Protein AF-A0A7S3BAJ2-F1 (afdb_monomer)

Radius of gyration: 24.49 Å; Cα contacts (8 Å, |Δi|>4): 234; chains: 1; bounding box: 106×40×43 Å

Secondary structure (DSSP, 8-state):
----------------TTTHHHHHHHHHHHTTTS-HHHHHHHHHHHHHHHHHHHS---TT-TTSBPHHHHHHHHHH--HHHHHHHHHHH-B-HHHHHHHHHHHTTSS-TT--HHHHHHHHHHHHHHHHHHHHHHTT--HHHHHHHHHHHHHHTT---TTHHHHS-HHHHHHHHSS-HHHHHHHHHHHHHHHHHHHHHHHHHH-TTT---TTHHHHHHHHHHHSTT-HHHHHHHHHHHHSPPP-

Structure (mmCIF, N/CA/C/O backbone):
data_AF-A0A7S3BAJ2-F1
#
_entry.id   AF-A0A7S3BAJ2-F1
#
loop_
_atom_site.group_PDB
_atom_site.id
_atom_site.type_symbol
_atom_site.label_atom_id
_atom_site.label_alt_id
_atom_site.label_comp_id
_atom_site.label_asym_id
_atom_site.label_entity_id
_atom_site.label_seq_id
_atom_site.pdbx_PDB_ins_code
_atom_site.Cartn_x
_atom_site.Cartn_y
_atom_site.Cartn_z
_atom_site.occupancy
_atom_site.B_iso_or_equiv
_atom_site.auth_seq_id
_atom_site.auth_comp_id
_atom_site.auth_asym_id
_atom_site.auth_atom_id
_atom_site.pdbx_PDB_model_num
ATOM 1 N N . MET A 1 1 ? 86.123 -10.546 8.748 1.00 33.25 1 MET A N 1
ATOM 2 C CA . MET A 1 1 ? 86.940 -9.385 8.318 1.00 33.25 1 MET A CA 1
ATOM 3 C C . MET A 1 1 ? 85.949 -8.284 7.950 1.00 33.25 1 MET A C 1
ATOM 5 O O . MET A 1 1 ? 85.021 -8.648 7.246 1.00 33.25 1 MET A O 1
ATOM 9 N N . TRP A 1 2 ? 86.098 -7.033 8.431 1.00 30.69 2 TRP A N 1
ATOM 10 C CA . TRP A 1 2 ? 85.127 -5.910 8.258 1.00 30.69 2 TRP A CA 1
ATOM 11 C C . TRP A 1 2 ? 83.751 -6.146 8.968 1.00 30.69 2 TRP A C 1
ATOM 13 O O . TRP A 1 2 ? 83.243 -7.259 8.925 1.00 30.69 2 TRP A O 1
ATOM 23 N N . ARG A 1 3 ? 83.078 -5.266 9.751 1.00 29.27 3 ARG A N 1
ATOM 24 C CA . ARG A 1 3 ? 83.240 -3.851 10.214 1.00 29.27 3 ARG A CA 1
ATOM 25 C C . ARG A 1 3 ? 83.343 -2.826 9.069 1.00 29.27 3 ARG A C 1
ATOM 27 O O . ARG A 1 3 ? 84.212 -3.015 8.246 1.00 29.27 3 ARG A O 1
ATOM 34 N N . ARG A 1 4 ? 82.624 -1.694 8.966 1.00 34.66 4 ARG A N 1
ATOM 35 C CA . ARG A 1 4 ? 81.736 -0.849 9.828 1.00 34.66 4 ARG A CA 1
ATOM 36 C C . ARG A 1 4 ? 81.005 0.163 8.860 1.00 34.66 4 ARG A C 1
ATOM 38 O O . ARG A 1 4 ? 81.263 0.048 7.671 1.00 34.66 4 ARG A O 1
ATOM 45 N N . LEU A 1 5 ? 80.146 1.159 9.169 1.00 36.03 5 LEU A N 1
ATOM 46 C CA . LEU A 1 5 ? 79.572 1.803 10.379 1.00 36.03 5 LEU A CA 1
ATOM 47 C C . LEU A 1 5 ? 78.316 2.652 9.972 1.00 36.03 5 LEU A C 1
ATOM 49 O O . LEU A 1 5 ? 78.456 3.441 9.047 1.00 36.03 5 LEU A O 1
ATOM 53 N N . THR A 1 6 ? 77.202 2.633 10.738 1.00 35.81 6 THR A N 1
ATOM 54 C CA . THR A 1 6 ? 76.170 3.730 10.873 1.00 35.81 6 THR A CA 1
ATOM 55 C C . THR A 1 6 ? 75.377 4.222 9.618 1.00 35.81 6 THR A C 1
ATOM 57 O O . THR A 1 6 ? 75.744 3.895 8.503 1.00 35.81 6 THR A O 1
ATOM 60 N N . ALA A 1 7 ? 74.242 4.954 9.701 1.00 31.75 7 ALA A N 1
ATOM 61 C CA . ALA A 1 7 ? 73.572 5.627 10.836 1.00 31.75 7 ALA A CA 1
ATOM 62 C C . ALA A 1 7 ? 72.010 5.653 10.778 1.00 31.75 7 ALA A C 1
ATOM 64 O O . ALA A 1 7 ? 71.425 5.856 9.724 1.00 31.75 7 ALA A O 1
ATOM 65 N N . THR A 1 8 ? 71.382 5.502 11.955 1.00 32.75 8 THR A N 1
ATOM 66 C CA . THR A 1 8 ? 70.176 6.183 12.517 1.00 32.75 8 THR A CA 1
ATOM 67 C C . THR A 1 8 ? 68.976 6.700 11.680 1.00 32.75 8 THR A C 1
ATOM 69 O O . THR A 1 8 ? 69.121 7.644 10.913 1.00 32.75 8 THR A O 1
ATOM 72 N N . ALA A 1 9 ? 67.775 6.301 12.155 1.00 28.28 9 ALA A N 1
ATOM 73 C CA . ALA A 1 9 ? 66.520 7.087 12.292 1.00 28.28 9 ALA A CA 1
ATOM 74 C C . ALA A 1 9 ? 65.683 7.409 11.012 1.00 28.28 9 ALA A C 1
ATOM 76 O O . ALA A 1 9 ? 66.220 7.435 9.917 1.00 28.28 9 ALA A O 1
ATOM 77 N N . GLN A 1 10 ? 64.350 7.621 11.063 1.00 31.25 10 GLN A N 1
ATOM 78 C CA . GLN A 1 10 ? 63.418 7.717 12.209 1.00 31.25 10 GLN A CA 1
ATOM 79 C C . GLN A 1 10 ? 61.968 7.269 11.861 1.00 31.25 10 GLN A C 1
ATOM 81 O O . GLN A 1 10 ? 61.528 7.421 10.732 1.00 31.25 10 GLN A O 1
ATOM 86 N N . ALA A 1 11 ? 61.246 6.750 12.867 1.00 29.23 11 ALA A N 1
ATOM 87 C CA . ALA A 1 11 ? 59.779 6.652 13.048 1.00 29.23 11 ALA A CA 1
ATOM 88 C C . ALA A 1 11 ? 58.793 6.489 11.852 1.00 29.23 11 ALA A C 1
ATOM 90 O O . ALA A 1 11 ? 58.501 7.448 11.148 1.00 29.23 11 ALA A O 1
ATOM 91 N N . ALA A 1 12 ? 58.071 5.353 11.822 1.00 32.16 12 ALA A N 1
ATOM 92 C CA . ALA A 1 12 ? 56.618 5.308 11.557 1.00 32.16 12 ALA A CA 1
ATOM 93 C C . ALA A 1 12 ? 55.982 4.009 12.111 1.00 32.16 12 ALA A C 1
ATOM 95 O O . ALA A 1 12 ? 56.362 2.899 11.753 1.00 32.16 12 ALA A O 1
ATOM 96 N N . THR A 1 13 ? 55.015 4.161 13.013 1.00 33.81 13 THR A N 1
ATOM 97 C CA . THR A 1 13 ? 54.263 3.122 13.745 1.00 33.81 13 THR A CA 1
ATOM 98 C C . THR A 1 13 ? 53.638 2.006 12.892 1.00 33.81 13 THR A C 1
ATOM 100 O O . THR A 1 13 ? 52.859 2.285 11.982 1.00 33.81 13 THR A O 1
ATOM 103 N N . GLY A 1 14 ? 53.837 0.740 13.282 1.00 31.03 14 GLY A N 1
ATOM 104 C CA . GLY A 1 14 ? 52.965 -0.375 12.879 1.00 31.03 14 GLY A CA 1
ATOM 105 C C . GLY A 1 14 ? 51.817 -0.597 13.878 1.00 31.03 14 GLY A C 1
AT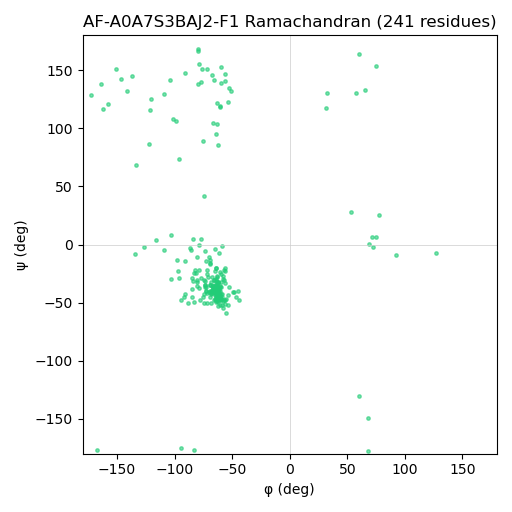OM 106 O O . GLY A 1 14 ? 52.008 -0.392 15.075 1.00 31.03 14 GLY A O 1
ATOM 107 N N . GLY A 1 15 ? 50.638 -1.042 13.416 1.00 30.00 15 GLY A N 1
ATOM 108 C CA . GLY A 1 15 ? 49.492 -1.298 14.303 1.00 30.00 15 GLY A CA 1
ATOM 109 C C . GLY A 1 15 ? 48.259 -1.971 13.667 1.00 30.00 15 GLY A C 1
ATOM 110 O O . GLY A 1 15 ? 47.734 -1.532 12.649 1.00 30.00 15 GLY A O 1
ATOM 111 N N . SER A 1 16 ? 47.792 -3.047 14.311 1.00 33.97 16 SER A N 1
ATOM 112 C CA . SER A 1 16 ? 46.371 -3.418 14.505 1.00 33.97 16 SER A CA 1
ATOM 113 C C . SER A 1 16 ? 45.366 -3.540 13.331 1.00 33.97 16 SER A C 1
ATOM 115 O O . SER A 1 16 ? 44.158 -3.542 13.584 1.00 33.97 16 SER A O 1
ATOM 117 N N . ARG A 1 17 ? 45.774 -3.859 12.089 1.00 38.53 17 ARG A N 1
ATOM 118 C CA . ARG A 1 17 ? 44.828 -4.265 11.002 1.00 38.53 17 ARG A CA 1
ATOM 119 C C . ARG A 1 17 ? 43.955 -5.513 11.294 1.00 38.53 17 ARG A C 1
ATOM 121 O O . ARG A 1 17 ? 43.131 -5.892 10.466 1.00 38.53 17 ARG A O 1
ATOM 128 N N . GLN A 1 18 ? 44.112 -6.147 12.459 1.00 37.25 18 GLN A N 1
ATOM 129 C CA . GLN A 1 18 ? 43.443 -7.392 12.861 1.00 37.25 18 GLN A CA 1
ATOM 130 C C . GLN A 1 18 ? 42.370 -7.216 13.960 1.00 37.25 18 GLN A C 1
ATOM 132 O O . GLN A 1 18 ? 41.666 -8.174 14.270 1.00 37.25 18 GLN A O 1
ATOM 137 N N . GLY A 1 19 ? 42.193 -6.008 14.517 1.00 33.53 19 GLY A N 1
ATOM 138 C CA . GLY A 1 19 ? 41.121 -5.720 15.487 1.00 33.53 19 GLY A CA 1
ATOM 139 C C . GLY A 1 19 ? 39.744 -5.532 14.834 1.00 33.53 19 GLY A C 1
ATOM 140 O O . GLY A 1 19 ? 38.769 -6.165 15.231 1.00 33.53 19 GLY A O 1
ATOM 141 N N . SER A 1 20 ? 39.684 -4.722 13.771 1.00 38.69 20 SER A N 1
ATOM 142 C CA . SER A 1 20 ? 38.438 -4.293 13.105 1.00 38.69 20 SER A CA 1
ATOM 143 C C . SER A 1 20 ? 37.560 -5.443 12.574 1.00 38.69 20 SER A C 1
ATOM 145 O O . SER A 1 20 ? 36.334 -5.341 12.581 1.00 38.69 20 SER A O 1
ATOM 147 N N . LYS A 1 21 ? 38.152 -6.582 12.183 1.00 35.47 21 LYS A N 1
ATOM 148 C CA . LYS A 1 21 ? 37.378 -7.754 11.732 1.00 35.47 21 LYS A CA 1
ATOM 149 C C . LYS A 1 21 ? 36.645 -8.486 12.865 1.00 35.47 21 LYS A C 1
ATOM 151 O O . LYS A 1 21 ? 35.679 -9.187 12.586 1.00 35.47 21 LYS A O 1
ATOM 156 N N . ARG A 1 22 ? 37.076 -8.337 14.125 1.00 36.62 22 ARG A N 1
ATOM 157 C CA . ARG A 1 22 ? 36.390 -8.938 15.284 1.00 36.62 22 ARG A CA 1
ATOM 158 C C . ARG A 1 22 ? 35.249 -8.062 15.793 1.00 36.62 22 ARG A C 1
ATOM 160 O O . ARG A 1 22 ? 34.189 -8.602 16.081 1.00 36.62 22 ARG A O 1
ATOM 167 N N . THR A 1 23 ? 35.410 -6.738 15.807 1.00 41.28 23 THR A N 1
ATOM 168 C CA . THR A 1 23 ? 34.324 -5.825 16.205 1.00 41.28 23 THR A CA 1
ATOM 169 C C . THR A 1 23 ? 33.138 -5.870 15.242 1.00 41.28 23 THR A C 1
ATOM 171 O O . THR A 1 23 ? 32.006 -5.907 15.710 1.00 41.28 23 THR A O 1
ATOM 174 N N . LEU A 1 24 ? 33.360 -5.969 13.924 1.00 39.25 24 LEU A N 1
ATOM 175 C CA . LEU A 1 24 ? 32.265 -6.155 12.956 1.00 39.25 24 LEU A CA 1
ATOM 176 C C . LEU A 1 24 ? 31.526 -7.493 13.146 1.00 39.25 24 LEU A C 1
ATOM 178 O O . LEU A 1 24 ? 30.299 -7.520 13.124 1.00 39.25 24 LEU A O 1
ATOM 182 N N . ALA A 1 25 ? 32.247 -8.590 13.402 1.00 34.34 25 ALA A N 1
ATOM 183 C CA . ALA A 1 25 ? 31.628 -9.889 13.680 1.00 34.34 25 ALA A CA 1
ATOM 184 C C . ALA A 1 25 ? 30.847 -9.903 15.011 1.00 34.34 25 ALA A C 1
ATOM 186 O O . ALA A 1 25 ? 29.791 -10.522 15.103 1.00 34.34 25 ALA A O 1
ATOM 187 N N . GLN A 1 26 ? 31.333 -9.196 16.037 1.00 33.91 26 GLN A N 1
ATOM 188 C CA . GLN A 1 26 ? 30.629 -9.065 17.317 1.00 33.91 26 GLN A CA 1
ATOM 189 C C . GLN A 1 26 ? 29.412 -8.134 17.223 1.00 33.91 26 GLN A C 1
ATOM 191 O O . GLN A 1 26 ? 28.389 -8.441 17.826 1.00 33.91 26 GLN A O 1
ATOM 196 N N . ALA A 1 27 ? 29.469 -7.068 16.418 1.00 35.44 27 ALA A N 1
ATOM 197 C CA . ALA A 1 27 ? 28.299 -6.247 16.105 1.00 35.44 27 ALA A CA 1
ATOM 198 C C . ALA A 1 27 ? 27.214 -7.071 15.387 1.00 35.44 27 ALA A C 1
ATOM 200 O O . ALA A 1 27 ? 26.055 -7.040 15.791 1.00 35.44 27 ALA A O 1
ATOM 201 N N . ALA A 1 28 ? 27.599 -7.887 14.398 1.00 34.81 28 ALA A N 1
ATOM 202 C CA . ALA A 1 28 ? 26.676 -8.778 13.693 1.00 34.81 28 ALA A CA 1
ATOM 203 C C . ALA A 1 28 ? 26.021 -9.835 14.607 1.00 34.81 28 ALA A C 1
ATOM 205 O O . ALA A 1 28 ? 24.864 -10.181 14.394 1.00 34.81 28 ALA A O 1
ATOM 206 N N . MET A 1 29 ? 26.713 -10.326 15.647 1.00 31.33 29 MET A N 1
ATOM 207 C CA . MET A 1 29 ? 26.105 -11.247 16.622 1.00 31.33 29 MET A CA 1
ATOM 208 C C . MET A 1 29 ? 25.303 -10.550 17.731 1.00 31.33 29 MET A C 1
ATOM 210 O O . MET A 1 29 ? 24.385 -11.162 18.267 1.00 31.33 29 MET A O 1
ATOM 214 N N . ALA A 1 30 ? 25.580 -9.284 18.063 1.00 31.00 30 ALA A N 1
ATOM 215 C CA . ALA A 1 30 ? 24.750 -8.525 19.006 1.00 31.00 30 ALA A CA 1
ATOM 216 C C . ALA A 1 30 ? 23.313 -8.340 18.475 1.00 31.00 30 ALA A C 1
ATOM 218 O O . ALA A 1 30 ? 22.348 -8.485 19.224 1.00 31.00 30 ALA A O 1
ATOM 219 N N . VAL A 1 31 ? 23.179 -8.133 17.159 1.00 41.34 31 VAL A N 1
ATOM 220 C CA . VAL A 1 31 ? 21.896 -8.064 16.431 1.00 41.34 31 VAL A CA 1
ATOM 221 C C . VAL A 1 31 ? 21.068 -9.357 16.559 1.00 41.34 31 VAL A C 1
ATOM 223 O O . VAL A 1 31 ? 19.843 -9.309 16.492 1.00 41.34 31 VAL A O 1
ATOM 226 N N . ALA A 1 32 ? 21.705 -10.508 16.804 1.00 37.25 32 ALA A N 1
ATOM 227 C CA . ALA A 1 32 ? 21.034 -11.806 16.913 1.00 37.25 32 ALA A CA 1
ATOM 228 C C . ALA A 1 32 ? 20.483 -12.133 18.319 1.00 37.25 32 ALA A C 1
ATOM 230 O O . ALA A 1 32 ? 19.842 -13.169 18.484 1.00 37.25 32 ALA A O 1
ATOM 231 N N . ALA A 1 33 ? 20.737 -11.292 19.332 1.00 32.12 33 ALA A N 1
ATOM 232 C CA . ALA A 1 33 ? 20.404 -11.585 20.733 1.00 32.12 33 ALA A CA 1
ATOM 233 C C . ALA A 1 33 ? 19.562 -10.505 21.442 1.00 32.12 33 ALA A C 1
ATOM 235 O O . ALA A 1 33 ? 19.199 -10.687 22.603 1.00 32.12 33 ALA A O 1
ATOM 236 N N . GLY A 1 34 ? 19.229 -9.393 20.776 1.00 35.22 34 GLY A N 1
ATOM 237 C CA . GLY A 1 34 ? 18.399 -8.347 21.374 1.00 35.22 34 GLY A CA 1
ATOM 238 C C . GLY A 1 34 ? 17.780 -7.383 20.364 1.00 35.22 34 GLY A C 1
ATOM 239 O O . GLY A 1 34 ? 18.484 -6.610 19.725 1.00 35.22 34 GLY A O 1
ATOM 240 N N . GLY A 1 35 ? 16.446 -7.375 20.289 1.00 39.88 35 GLY A N 1
ATOM 241 C CA . GLY A 1 35 ? 15.690 -6.207 19.824 1.00 39.88 35 GLY A CA 1
ATOM 242 C C . GLY A 1 35 ? 15.628 -5.935 18.317 1.00 39.88 35 GLY A C 1
ATOM 243 O O . GLY A 1 35 ? 15.376 -4.790 17.954 1.00 39.88 35 GLY A O 1
ATOM 244 N N . LEU A 1 36 ? 15.781 -6.939 17.440 1.00 39.09 36 LEU A N 1
ATOM 245 C CA . LEU A 1 36 ? 15.643 -6.753 15.980 1.00 39.09 36 LEU A CA 1
ATOM 246 C C . LEU A 1 36 ? 14.310 -6.074 15.585 1.00 39.09 36 LEU A C 1
ATOM 248 O O . LEU A 1 36 ? 14.279 -5.229 14.698 1.00 39.09 36 LEU A O 1
ATOM 252 N N . VAL A 1 37 ? 13.227 -6.401 16.296 1.00 42.75 37 VAL A N 1
ATOM 253 C CA . VAL A 1 37 ? 11.861 -5.889 16.069 1.00 42.75 37 VAL A CA 1
ATOM 254 C C . VAL A 1 37 ? 11.705 -4.414 16.469 1.00 42.75 37 VAL A C 1
ATOM 256 O O . VAL A 1 37 ? 10.935 -3.674 15.866 1.00 42.75 37 VAL A O 1
ATOM 259 N N . GLY A 1 38 ? 12.501 -3.928 17.428 1.00 32.81 38 GLY A N 1
ATOM 260 C CA . GLY A 1 38 ? 12.529 -2.499 17.750 1.00 32.81 38 GLY A CA 1
ATOM 261 C C . GLY A 1 38 ? 13.026 -1.650 16.575 1.00 32.81 38 GLY A C 1
ATOM 262 O O . GLY A 1 38 ? 12.632 -0.494 16.445 1.00 32.81 38 GLY A O 1
ATOM 263 N N . ALA A 1 39 ? 13.851 -2.228 15.695 1.00 38.31 39 ALA A N 1
ATOM 264 C CA . ALA A 1 39 ? 14.410 -1.526 14.550 1.00 38.31 39 ALA A CA 1
ATOM 265 C C . ALA A 1 39 ? 13.414 -1.341 13.396 1.00 38.31 39 ALA A C 1
ATOM 267 O O . ALA A 1 39 ? 13.547 -0.350 12.690 1.00 38.31 39 ALA A O 1
ATOM 268 N N . THR A 1 40 ? 12.415 -2.212 13.197 1.00 42.69 40 THR A N 1
ATOM 269 C CA . THR A 1 40 ? 11.427 -2.044 12.108 1.00 42.69 40 THR A CA 1
ATOM 270 C C . THR A 1 40 ? 10.435 -0.931 12.424 1.00 42.69 40 THR A C 1
ATOM 272 O O . THR A 1 40 ? 10.303 0.001 11.636 1.00 42.69 40 THR A O 1
ATOM 275 N N . ALA A 1 41 ? 9.822 -0.948 13.612 1.00 41.12 41 ALA A N 1
ATOM 276 C CA . ALA A 1 41 ? 8.914 0.116 14.045 1.00 41.12 41 ALA A CA 1
ATOM 277 C C . ALA A 1 41 ? 9.625 1.481 14.153 1.00 41.12 41 ALA A C 1
ATOM 279 O O . ALA A 1 41 ? 9.064 2.507 13.771 1.00 41.12 41 ALA A O 1
ATOM 280 N N . PHE A 1 42 ? 10.883 1.505 14.616 1.00 36.62 42 PHE A N 1
ATOM 281 C CA . PHE A 1 42 ? 11.677 2.737 14.665 1.00 36.62 42 PHE A CA 1
ATOM 282 C C . PHE A 1 42 ? 12.155 3.181 13.272 1.00 36.62 42 PHE A C 1
ATOM 284 O O . PHE A 1 42 ? 12.165 4.375 12.997 1.00 36.62 42 PHE A O 1
ATOM 291 N N . ALA A 1 43 ? 12.485 2.259 12.358 1.00 45.12 43 ALA A N 1
ATOM 292 C CA . ALA A 1 43 ? 12.784 2.600 10.966 1.00 45.12 43 ALA A CA 1
ATOM 293 C C . ALA A 1 43 ? 11.553 3.148 10.235 1.00 45.12 43 ALA A C 1
ATOM 295 O O . ALA A 1 43 ? 11.696 4.124 9.512 1.00 45.12 43 ALA A O 1
ATOM 296 N N . GLY A 1 44 ? 10.358 2.594 10.469 1.00 46.44 44 GLY A N 1
ATOM 297 C CA . GLY A 1 44 ? 9.100 3.137 9.955 1.00 46.44 44 GLY A CA 1
ATOM 298 C C . GLY A 1 44 ? 8.825 4.543 10.490 1.00 46.44 44 GLY A C 1
ATOM 299 O O . GLY A 1 44 ? 8.578 5.457 9.709 1.00 46.44 44 GLY A O 1
ATOM 300 N N . LEU A 1 45 ? 8.970 4.755 11.805 1.00 46.06 45 LEU A N 1
ATOM 301 C CA . LEU A 1 45 ? 8.789 6.072 12.427 1.00 46.06 45 LEU A CA 1
ATOM 302 C C . LEU A 1 45 ? 9.827 7.108 11.947 1.00 46.06 45 LEU A C 1
ATOM 304 O O . LEU A 1 45 ? 9.481 8.271 11.772 1.00 46.06 45 LEU A O 1
ATOM 308 N N . VAL A 1 46 ? 11.073 6.701 11.678 1.00 46.53 46 VAL A N 1
ATOM 309 C CA . VAL A 1 46 ? 12.134 7.584 11.153 1.00 46.53 46 VAL A CA 1
ATOM 310 C C . VAL A 1 46 ? 12.030 7.794 9.633 1.00 46.53 46 VAL A C 1
ATOM 312 O O . VAL A 1 46 ? 12.342 8.884 9.157 1.00 46.53 46 VAL A O 1
ATOM 315 N N . ALA A 1 47 ? 11.556 6.807 8.861 1.00 46.22 47 ALA A N 1
ATOM 316 C CA . ALA A 1 47 ? 11.200 6.964 7.443 1.00 46.22 47 ALA A CA 1
ATOM 317 C C . ALA A 1 47 ? 10.088 7.992 7.287 1.00 46.22 47 ALA A C 1
ATOM 319 O O . ALA A 1 47 ? 10.209 8.930 6.507 1.00 46.22 47 ALA A O 1
ATOM 320 N N . TYR A 1 48 ? 9.069 7.871 8.126 1.00 48.53 48 TYR A N 1
ATOM 321 C CA . TYR A 1 48 ? 8.002 8.836 8.303 1.00 48.53 48 TYR A CA 1
ATOM 322 C C . TYR A 1 48 ? 8.528 10.217 8.743 1.00 48.53 48 TYR A C 1
ATOM 324 O O . TYR A 1 48 ? 8.258 11.194 8.059 1.00 48.53 48 TYR A O 1
ATOM 332 N N . GLU A 1 49 ? 9.343 10.330 9.801 1.00 46.69 49 GLU A N 1
ATOM 333 C CA . GLU A 1 49 ? 9.813 11.631 10.327 1.00 46.69 49 GLU A CA 1
ATOM 334 C C . GLU A 1 49 ? 10.795 12.369 9.386 1.00 46.69 49 GLU A C 1
ATOM 336 O O . GLU A 1 49 ? 11.052 13.565 9.557 1.00 46.69 49 GLU A O 1
ATOM 341 N N . VAL A 1 50 ? 11.330 11.682 8.370 1.00 46.72 50 VAL A N 1
ATOM 342 C CA . VAL A 1 50 ? 12.074 12.281 7.247 1.00 46.72 50 VAL A CA 1
ATOM 343 C C . VAL A 1 50 ? 11.147 12.547 6.052 1.00 46.72 50 VAL A C 1
ATOM 345 O O . VAL A 1 50 ? 11.115 13.666 5.548 1.00 46.72 50 VAL A O 1
ATOM 348 N N . GLY A 1 51 ? 10.324 11.579 5.638 1.00 43.09 51 GLY A N 1
ATOM 349 C CA . GLY A 1 51 ? 9.383 11.720 4.520 1.00 43.09 51 GLY A CA 1
ATOM 350 C C . GLY A 1 51 ? 8.346 12.832 4.726 1.00 43.09 51 GLY A C 1
ATOM 351 O O . GLY A 1 51 ? 8.055 13.582 3.798 1.00 43.09 51 GLY A O 1
ATOM 352 N N . THR A 1 52 ? 7.865 13.041 5.959 1.00 42.91 52 THR A N 1
ATOM 353 C CA . THR A 1 52 ? 6.977 14.167 6.311 1.00 42.91 52 THR A CA 1
ATOM 354 C C . THR A 1 52 ? 7.704 15.509 6.467 1.00 42.91 52 THR A C 1
ATOM 356 O O . THR A 1 52 ? 7.077 16.477 6.879 1.00 42.91 52 THR A O 1
ATOM 359 N N . ARG A 1 53 ? 9.015 15.594 6.192 1.00 43.34 53 ARG A N 1
ATOM 360 C CA . ARG A 1 53 ? 9.727 16.877 6.006 1.00 43.34 53 ARG A CA 1
ATOM 361 C C . ARG A 1 53 ? 9.841 17.257 4.533 1.00 43.34 53 ARG A C 1
ATOM 363 O O . ARG A 1 53 ? 9.897 18.440 4.227 1.00 43.34 53 ARG A O 1
ATOM 370 N N . LEU A 1 54 ? 9.869 16.263 3.642 1.00 42.47 54 LEU A N 1
ATOM 371 C CA . LEU A 1 54 ? 9.873 16.455 2.188 1.00 42.47 54 LEU A CA 1
ATOM 372 C C . LEU A 1 54 ? 8.471 16.691 1.615 1.00 42.47 54 LEU A C 1
ATOM 374 O O . LEU A 1 54 ? 8.337 17.260 0.536 1.00 42.47 54 LEU A O 1
ATOM 378 N N . TYR A 1 55 ? 7.430 16.272 2.334 1.00 40.97 55 TYR A N 1
ATOM 379 C CA . TYR A 1 55 ? 6.045 16.589 2.015 1.00 40.97 55 TYR A CA 1
ATOM 380 C C . TYR A 1 55 ? 5.563 17.722 2.926 1.00 40.97 55 TYR A C 1
ATOM 382 O O . TYR A 1 55 ? 5.360 17.493 4.118 1.00 40.97 55 TYR A O 1
ATOM 390 N N . GLU A 1 56 ? 5.382 18.932 2.382 1.00 41.59 56 GLU A N 1
ATOM 391 C CA . GLU A 1 56 ? 4.814 20.058 3.135 1.00 41.59 56 GLU A CA 1
ATOM 392 C C . GLU A 1 56 ? 3.470 19.647 3.755 1.00 41.59 56 GLU A C 1
ATOM 394 O O . GLU A 1 56 ? 2.537 19.230 3.056 1.00 41.59 56 GLU A O 1
ATOM 399 N N . GLU A 1 57 ? 3.353 19.758 5.080 1.00 41.91 57 GLU A N 1
ATOM 400 C CA . GLU A 1 57 ? 2.079 19.540 5.755 1.00 41.91 57 GLU A CA 1
ATOM 401 C C . GLU A 1 57 ? 1.106 20.645 5.336 1.00 41.91 57 GLU A C 1
ATOM 403 O O . GLU A 1 57 ? 1.183 21.776 5.807 1.00 41.91 57 GLU A O 1
ATOM 408 N N . ARG A 1 58 ? 0.154 20.315 4.453 1.00 43.41 58 ARG A N 1
ATOM 409 C CA . ARG A 1 58 ? -1.047 21.136 4.268 1.00 43.41 58 ARG A CA 1
ATOM 410 C C . ARG A 1 58 ? -1.851 21.111 5.565 1.00 43.41 58 ARG A C 1
ATOM 412 O O . ARG A 1 58 ? -2.650 20.202 5.794 1.00 43.41 58 ARG A O 1
ATOM 419 N N . GLU A 1 59 ? -1.621 22.125 6.397 1.00 43.75 59 GLU A N 1
ATOM 420 C CA . GLU A 1 59 ? -2.230 22.321 7.721 1.00 43.75 59 GLU A CA 1
ATOM 421 C C . GLU A 1 59 ? -3.769 22.463 7.683 1.00 43.75 59 GLU A C 1
ATOM 423 O O . GLU A 1 59 ? -4.426 22.427 8.722 1.00 43.75 59 GLU A O 1
ATOM 428 N N . ASP A 1 60 ? -4.365 22.546 6.487 1.00 44.38 60 ASP A N 1
ATOM 429 C CA . ASP A 1 60 ? -5.805 22.684 6.231 1.00 44.38 60 ASP A CA 1
ATOM 430 C C . ASP A 1 60 ? -6.680 21.578 6.865 1.00 44.38 60 ASP A C 1
ATOM 432 O O . ASP A 1 60 ? -7.879 21.780 7.068 1.00 44.38 60 ASP A O 1
ATOM 436 N N . LEU A 1 61 ? -6.111 20.414 7.217 1.00 54.19 61 LEU A N 1
ATOM 437 C CA . LEU A 1 61 ? -6.812 19.274 7.843 1.00 54.19 61 LEU A CA 1
ATOM 438 C C . LEU A 1 61 ? -7.154 19.485 9.336 1.00 54.19 61 LEU A C 1
ATOM 440 O O . LEU A 1 61 ? -7.047 18.568 10.156 1.00 54.19 61 LEU A O 1
ATOM 444 N N . SER A 1 62 ? -7.611 20.688 9.686 1.00 58.19 62 SER A N 1
ATOM 445 C CA . SER A 1 62 ? -8.042 21.095 11.028 1.00 58.19 62 SER A CA 1
ATOM 446 C C . SER A 1 62 ? -9.249 20.280 11.537 1.00 58.19 62 SER A C 1
ATOM 448 O O . SER A 1 62 ? -10.411 20.655 11.404 1.00 58.19 62 SER A O 1
ATOM 450 N N . GLY A 1 63 ? -8.954 19.122 12.136 1.00 79.50 63 GLY A N 1
ATOM 451 C CA . GLY A 1 63 ? -9.933 18.188 12.702 1.00 79.50 63 GLY A CA 1
ATOM 452 C C . GLY A 1 63 ? -9.816 16.740 12.215 1.00 79.50 63 GLY A C 1
ATOM 453 O O . GLY A 1 63 ? -10.504 15.882 12.767 1.00 79.50 63 GLY A O 1
ATOM 454 N N . ALA A 1 64 ? -8.963 16.429 11.232 1.00 88.31 64 ALA A N 1
ATOM 455 C CA . ALA A 1 64 ? -8.745 15.045 10.797 1.00 88.31 64 ALA A CA 1
ATOM 456 C C . ALA A 1 64 ? -8.223 14.158 11.944 1.00 88.31 64 ALA A C 1
ATOM 458 O O . ALA A 1 64 ? -7.562 14.649 12.860 1.00 88.31 64 ALA A O 1
ATOM 459 N N . VAL A 1 65 ? -8.504 12.850 11.896 1.00 90.88 65 VAL A N 1
ATOM 460 C CA . VAL A 1 65 ? -8.047 11.908 12.933 1.00 90.88 65 VAL A CA 1
ATOM 461 C C . VAL A 1 65 ? -6.516 11.908 12.978 1.00 90.88 65 VAL A C 1
ATOM 463 O O . VAL A 1 65 ? -5.861 11.606 11.973 1.00 90.88 65 VAL A O 1
ATOM 466 N N . SER A 1 66 ? -5.957 12.284 14.131 1.00 90.19 66 SER A N 1
ATOM 467 C CA . SER A 1 66 ? -4.511 12.344 14.371 1.00 90.19 66 SER A CA 1
ATOM 468 C C . SER A 1 66 ? -3.936 10.955 14.669 1.00 90.19 66 SER A C 1
ATOM 470 O O . SER A 1 66 ? -4.682 10.011 14.923 1.00 90.19 66 SER A O 1
ATOM 472 N N . LEU A 1 67 ? -2.604 10.809 14.672 1.00 86.69 67 LEU A N 1
ATOM 473 C CA . LEU A 1 67 ? -1.974 9.544 15.074 1.00 86.69 67 LEU A CA 1
ATOM 474 C C . LEU A 1 67 ? -2.284 9.197 16.542 1.00 86.69 67 LEU A C 1
ATOM 476 O O . LEU A 1 67 ? -2.597 8.053 16.845 1.00 86.69 67 LEU A O 1
ATOM 480 N N . GLU A 1 68 ? -2.256 10.182 17.443 1.00 88.38 68 GLU A N 1
ATOM 481 C CA . GLU A 1 68 ? -2.566 9.974 18.864 1.00 88.38 68 GLU A CA 1
ATOM 482 C C . GLU A 1 68 ? -4.027 9.553 19.079 1.00 88.38 68 GLU A C 1
ATOM 484 O O . GLU A 1 68 ? -4.302 8.643 19.860 1.00 88.38 68 GLU A O 1
ATOM 489 N N . GLU A 1 69 ? -4.965 10.172 18.355 1.00 91.50 69 GLU A N 1
ATOM 490 C CA . GLU A 1 69 ? -6.379 9.792 18.390 1.00 91.50 69 GLU A CA 1
ATOM 491 C C . GLU A 1 69 ? -6.601 8.408 17.760 1.00 91.50 69 GLU A C 1
ATOM 493 O O . GLU A 1 69 ? -7.345 7.594 18.308 1.00 91.50 69 GLU A O 1
ATOM 498 N N . TRP A 1 70 ? -5.912 8.099 16.655 1.00 91.00 70 TRP A N 1
ATOM 499 C CA . TRP A 1 70 ? -5.947 6.770 16.047 1.00 91.00 70 TRP A CA 1
ATOM 500 C C . TRP A 1 70 ? -5.457 5.689 17.016 1.00 91.00 70 TRP A C 1
ATOM 502 O O . TRP A 1 70 ? -6.141 4.686 17.201 1.00 91.00 70 TRP A O 1
ATOM 512 N N . MET A 1 71 ? -4.331 5.909 17.699 1.00 87.69 71 MET A N 1
ATOM 513 C CA . MET A 1 71 ? -3.798 4.972 18.694 1.00 87.69 71 MET A CA 1
ATOM 514 C C . MET A 1 71 ? -4.753 4.773 19.884 1.00 87.69 71 MET A C 1
ATOM 516 O O . MET A 1 71 ? -4.828 3.672 20.427 1.00 87.69 71 MET A O 1
ATOM 520 N N . GLN A 1 72 ? -5.524 5.795 20.274 1.00 90.06 72 GLN A N 1
ATOM 521 C CA . GLN A 1 72 ? -6.571 5.656 21.294 1.00 90.06 72 GLN A CA 1
ATOM 522 C C . GLN A 1 72 ? -7.769 4.833 20.795 1.00 90.06 72 GLN A C 1
ATOM 524 O O . GLN A 1 72 ? -8.284 4.007 21.547 1.00 90.06 72 GLN A O 1
ATOM 529 N N . LEU A 1 73 ? -8.203 5.029 19.546 1.00 90.06 73 LEU A N 1
ATOM 530 C CA . LEU A 1 73 ? -9.283 4.253 18.920 1.00 90.06 73 LEU A CA 1
ATOM 531 C C . LEU A 1 73 ? -8.873 2.789 18.688 1.00 90.06 73 LEU A C 1
ATOM 533 O O . LEU A 1 73 ? -9.662 1.880 18.944 1.00 90.06 73 LEU A O 1
ATOM 537 N N . GLU A 1 74 ? -7.626 2.555 18.276 1.00 86.00 74 GLU A N 1
ATOM 538 C CA . GLU A 1 74 ? -7.028 1.224 18.162 1.00 86.00 74 GLU A CA 1
ATOM 539 C C . GLU A 1 74 ? -6.998 0.521 19.524 1.00 86.00 74 GLU A C 1
ATOM 541 O O . GLU A 1 74 ? -7.527 -0.580 19.644 1.00 86.00 74 GLU A O 1
ATOM 546 N N . ALA A 1 75 ? -6.466 1.170 20.566 1.00 86.38 75 ALA A N 1
ATOM 547 C CA . ALA A 1 75 ? -6.387 0.601 21.914 1.00 86.38 75 ALA A CA 1
ATOM 548 C C . ALA A 1 75 ? -7.759 0.338 22.571 1.00 86.38 75 ALA A C 1
ATOM 550 O O . ALA A 1 75 ? -7.846 -0.461 23.502 1.00 86.38 75 ALA A O 1
ATOM 551 N N . GLN A 1 76 ? -8.830 0.990 22.101 1.00 88.38 76 GLN A N 1
ATOM 552 C CA . GLN A 1 76 ? -10.210 0.718 22.527 1.00 88.38 76 GLN A CA 1
ATOM 553 C C . GLN A 1 76 ? -10.844 -0.483 21.809 1.00 88.38 76 GLN A C 1
ATOM 555 O O . GLN A 1 76 ? -11.800 -1.056 22.328 1.00 88.38 76 GLN A O 1
ATOM 560 N N . GLY A 1 77 ? -10.372 -0.840 20.610 1.00 86.31 77 GLY A N 1
ATOM 561 C CA . GLY A 1 77 ? -10.923 -1.933 19.802 1.00 86.31 77 GLY A CA 1
ATOM 562 C C . GLY A 1 77 ? -12.332 -1.703 19.225 1.00 86.31 77 GLY A C 1
ATOM 563 O O . GLY A 1 77 ? -12.839 -2.579 18.523 1.00 86.31 77 GLY A O 1
ATOM 564 N N . ASP A 1 78 ? -12.987 -0.554 19.459 1.00 87.44 78 ASP A N 1
ATOM 565 C CA . ASP A 1 78 ? -14.303 -0.264 18.865 1.00 87.44 78 ASP A CA 1
ATOM 566 C C . ASP A 1 78 ? -14.170 0.110 17.379 1.00 87.44 78 ASP A C 1
ATOM 568 O O . ASP A 1 78 ? -14.111 1.280 16.989 1.00 87.44 78 ASP A O 1
ATOM 572 N N . VAL A 1 79 ? -14.220 -0.926 16.539 1.00 88.38 79 VAL A N 1
ATOM 573 C CA . VAL A 1 79 ? -14.337 -0.863 15.074 1.00 88.38 79 VAL A CA 1
ATOM 574 C C . VAL A 1 79 ? -15.388 0.151 14.615 1.00 88.38 79 VAL A C 1
ATOM 576 O O . VAL A 1 79 ? -15.157 0.890 13.658 1.00 88.38 79 VAL A O 1
ATOM 579 N N . ARG A 1 80 ? -16.541 0.250 15.291 1.00 90.56 80 ARG A N 1
ATOM 580 C CA . ARG A 1 80 ? -17.595 1.197 14.902 1.00 90.56 80 ARG A CA 1
ATOM 581 C C . ARG A 1 80 ? -17.212 2.626 15.257 1.00 90.56 80 ARG A C 1
ATOM 583 O O . ARG A 1 80 ? -17.596 3.529 14.518 1.00 90.56 80 ARG A O 1
ATOM 590 N N . ALA A 1 81 ? -16.533 2.878 16.376 1.00 91.25 81 ALA A N 1
ATOM 591 C CA . ALA A 1 81 ? -16.011 4.210 16.702 1.00 91.25 81 ALA A CA 1
ATOM 592 C C . ALA A 1 81 ? -14.916 4.631 15.714 1.00 91.25 81 ALA A C 1
ATOM 594 O O . ALA A 1 81 ? -15.022 5.713 15.137 1.00 91.25 81 ALA A O 1
ATOM 595 N N . ALA A 1 82 ? -13.945 3.753 15.448 1.00 90.88 82 ALA A N 1
ATOM 596 C CA . ALA A 1 82 ? -12.861 3.995 14.499 1.00 90.88 82 ALA A CA 1
ATOM 597 C C . ALA A 1 82 ? -13.390 4.339 13.093 1.00 90.88 82 ALA A C 1
ATOM 599 O O . ALA A 1 82 ? -13.062 5.394 12.547 1.00 90.88 82 ALA A O 1
ATOM 600 N N . LEU A 1 83 ? -14.291 3.514 12.542 1.00 93.12 83 LEU A N 1
ATOM 601 C CA . LEU A 1 83 ? -14.898 3.758 11.228 1.00 93.12 83 LEU A CA 1
ATOM 602 C C . LEU A 1 83 ? -15.718 5.058 11.187 1.00 93.12 83 LEU A C 1
ATOM 604 O O . LEU A 1 83 ? -15.628 5.796 10.209 1.00 93.12 83 LEU A O 1
ATOM 608 N N . ARG A 1 84 ? -16.474 5.392 12.246 1.00 94.06 84 ARG A N 1
ATOM 609 C CA . ARG A 1 84 ? -17.215 6.668 12.324 1.00 94.06 84 ARG A CA 1
ATOM 610 C C . ARG A 1 84 ? -16.284 7.880 12.389 1.00 94.06 84 ARG A C 1
ATOM 612 O O . ARG A 1 84 ? -16.573 8.882 11.742 1.00 94.06 84 ARG A O 1
ATOM 619 N N . ALA A 1 85 ? -15.183 7.801 13.137 1.00 92.56 85 ALA A N 1
ATOM 620 C CA . ALA A 1 85 ? -14.205 8.883 13.235 1.00 92.56 85 ALA A CA 1
ATOM 621 C C . ALA A 1 85 ? -13.538 9.161 11.877 1.00 92.56 85 ALA A C 1
ATOM 623 O O . ALA A 1 85 ? -13.529 10.306 11.421 1.00 92.56 85 ALA A O 1
ATOM 624 N N . VAL A 1 86 ? -13.070 8.106 11.198 1.00 92.69 86 VAL A N 1
ATOM 625 C CA . VAL A 1 86 ? -12.459 8.200 9.863 1.00 92.69 86 VAL A CA 1
ATOM 626 C C . VAL A 1 86 ? -13.466 8.683 8.818 1.00 92.69 86 VAL A C 1
ATOM 628 O O . VAL A 1 86 ? -13.148 9.593 8.059 1.00 92.69 86 VAL A O 1
ATOM 631 N N . ALA A 1 87 ? -14.691 8.148 8.790 1.00 92.06 87 ALA A N 1
ATOM 632 C CA . ALA A 1 87 ? -15.703 8.557 7.812 1.00 92.06 87 ALA A CA 1
ATOM 633 C C . ALA A 1 87 ? -16.169 10.016 7.985 1.00 92.06 87 ALA A C 1
ATOM 635 O O . ALA A 1 87 ? -16.531 10.660 7.004 1.00 92.06 87 ALA A O 1
ATOM 636 N N . ALA A 1 88 ? -16.160 10.547 9.213 1.00 91.50 88 ALA A N 1
ATOM 637 C CA . ALA A 1 88 ? -16.611 11.910 9.495 1.00 91.50 88 ALA A CA 1
ATOM 638 C C . ALA A 1 88 ? -15.536 12.990 9.274 1.00 91.50 88 ALA A C 1
ATOM 640 O O . ALA A 1 88 ? -15.890 14.142 9.026 1.00 91.50 88 ALA A O 1
ATOM 641 N N . ARG A 1 89 ? -14.244 12.658 9.429 1.00 91.69 89 ARG A N 1
ATOM 642 C CA . ARG A 1 89 ? -13.145 13.651 9.475 1.00 91.69 89 ARG A CA 1
ATOM 643 C C . ARG A 1 89 ? -11.925 13.302 8.617 1.00 91.69 89 ARG A C 1
ATOM 645 O O . ARG A 1 89 ? -11.031 14.129 8.465 1.00 91.69 89 ARG A O 1
ATOM 652 N N . GLY A 1 90 ? -11.873 12.099 8.050 1.00 90.06 90 GLY A N 1
ATOM 653 C CA . GLY A 1 90 ? -10.694 11.577 7.365 1.00 90.06 90 GLY A CA 1
ATOM 654 C C . GLY A 1 90 ? -9.519 11.298 8.309 1.00 90.06 90 GLY A C 1
ATOM 655 O O . GLY A 1 90 ? -9.600 11.463 9.526 1.00 90.06 90 GLY A O 1
ATOM 656 N N . LEU A 1 91 ? -8.404 10.869 7.721 1.00 89.31 91 LEU A N 1
ATOM 657 C CA . LEU A 1 91 ? -7.141 10.603 8.412 1.00 89.31 91 LEU A CA 1
ATOM 658 C C . LEU A 1 91 ? -6.106 11.665 8.041 1.00 89.31 91 LEU A C 1
ATOM 660 O O . LEU A 1 91 ? -5.838 11.875 6.848 1.00 89.31 91 LEU A O 1
ATOM 664 N N . ALA A 1 92 ? -5.462 12.259 9.047 1.00 86.94 92 ALA A N 1
ATOM 665 C CA . ALA A 1 92 ? -4.209 12.979 8.843 1.00 86.94 92 ALA A CA 1
ATOM 666 C C . ALA A 1 92 ? -3.187 12.034 8.188 1.00 86.94 92 ALA A C 1
ATOM 668 O O . ALA A 1 92 ? -3.199 10.837 8.481 1.00 86.94 92 ALA A O 1
ATOM 669 N N . GLN A 1 93 ? -2.289 12.540 7.330 1.00 79.00 93 GLN A N 1
ATOM 670 C CA . GLN A 1 93 ? -1.247 11.715 6.684 1.00 79.00 93 GLN A CA 1
ATOM 671 C C . GLN A 1 93 ? -0.503 10.854 7.718 1.00 79.00 93 GLN A C 1
ATOM 673 O O . GLN A 1 93 ? -0.322 9.652 7.536 1.00 79.00 93 GLN A O 1
ATOM 678 N N . LYS A 1 94 ? -0.220 11.475 8.866 1.00 81.44 94 LYS A N 1
ATOM 679 C CA . LYS A 1 94 ? 0.419 10.905 10.049 1.00 81.44 94 LYS A CA 1
ATOM 680 C C . LYS A 1 94 ? -0.269 9.666 10.659 1.00 81.44 94 LYS A C 1
ATOM 682 O O . LYS A 1 94 ? 0.395 8.873 11.311 1.00 81.44 94 LYS A O 1
ATOM 687 N N . ALA A 1 95 ? -1.562 9.438 10.422 1.00 87.19 95 ALA A N 1
ATOM 688 C CA . ALA A 1 95 ? -2.276 8.249 10.909 1.00 87.19 95 ALA A CA 1
ATOM 689 C C . ALA A 1 95 ? -2.403 7.116 9.864 1.00 87.19 95 ALA A C 1
ATOM 691 O O . ALA A 1 95 ? -2.768 5.992 10.212 1.00 87.19 95 ALA A O 1
ATOM 692 N N . ARG A 1 96 ? -2.126 7.382 8.576 1.00 87.56 96 ARG A N 1
ATOM 693 C CA . ARG A 1 96 ? -2.500 6.471 7.472 1.00 87.56 96 ARG A CA 1
ATOM 694 C C . ARG A 1 96 ? -1.746 5.142 7.495 1.00 87.56 96 ARG A C 1
ATOM 696 O O . ARG A 1 96 ? -2.378 4.118 7.256 1.00 87.56 96 ARG A O 1
ATOM 703 N N . PHE A 1 97 ? -0.463 5.138 7.862 1.00 82.75 97 PHE A N 1
ATOM 704 C CA . PHE A 1 97 ? 0.370 3.926 7.862 1.00 82.75 97 PHE A CA 1
ATOM 705 C C . PHE A 1 97 ? -0.159 2.802 8.773 1.00 82.75 97 PHE A C 1
ATOM 707 O O . PHE A 1 97 ? -0.027 1.627 8.441 1.00 82.75 97 PHE A O 1
ATOM 714 N N . GLN A 1 98 ? -0.809 3.154 9.889 1.00 84.81 98 GLN A N 1
ATOM 715 C CA . GLN A 1 98 ? -1.508 2.198 10.757 1.00 84.81 98 GLN A CA 1
ATOM 716 C C . GLN A 1 98 ? -2.957 1.998 10.302 1.00 84.81 98 GLN A C 1
ATOM 718 O O . GLN A 1 98 ? -3.412 0.870 10.116 1.00 84.81 98 GLN A O 1
ATOM 723 N N . ALA A 1 99 ? -3.689 3.097 10.096 1.00 89.44 99 ALA A N 1
ATOM 724 C CA . ALA A 1 99 ? -5.128 3.043 9.878 1.00 89.44 99 ALA A CA 1
ATOM 725 C C . ALA A 1 99 ? -5.527 2.349 8.567 1.00 89.44 99 ALA A C 1
ATOM 727 O O . ALA A 1 99 ? -6.525 1.636 8.545 1.00 89.44 99 ALA A O 1
ATOM 728 N N . TRP A 1 100 ? -4.762 2.504 7.480 1.00 92.19 100 TRP A N 1
ATOM 729 C CA . TRP A 1 100 ? -5.082 1.863 6.197 1.00 92.19 100 TRP A CA 1
ATOM 730 C C . TRP A 1 100 ? -4.969 0.340 6.268 1.00 92.19 100 TRP A C 1
ATOM 732 O O . TRP A 1 100 ? -5.838 -0.353 5.746 1.00 92.19 100 TRP A O 1
ATOM 742 N N . ARG A 1 101 ? -3.975 -0.186 6.996 1.00 89.69 101 ARG A N 1
ATOM 743 C CA . ARG A 1 101 ? -3.824 -1.633 7.222 1.00 89.69 101 ARG A CA 1
ATOM 744 C C . ARG A 1 101 ? -5.044 -2.220 7.937 1.00 89.69 101 ARG A C 1
ATOM 746 O O . ARG A 1 101 ? -5.464 -3.321 7.601 1.00 89.69 101 ARG A O 1
ATOM 753 N N . PHE A 1 102 ? -5.659 -1.470 8.853 1.00 89.69 102 PHE A N 1
ATOM 754 C CA . PHE A 1 102 ? -6.942 -1.854 9.444 1.00 89.69 102 PHE A CA 1
ATOM 755 C C . PHE A 1 102 ? -8.121 -1.725 8.469 1.00 89.69 102 PHE A C 1
ATOM 757 O O . PHE A 1 102 ? -8.889 -2.672 8.309 1.00 89.69 102 PHE A O 1
ATOM 764 N N . LEU A 1 103 ? -8.268 -0.577 7.800 1.00 90.94 103 LEU A N 1
ATOM 765 C CA . LEU A 1 103 ? -9.402 -0.299 6.905 1.00 90.94 103 LEU A CA 1
ATOM 766 C C . LEU A 1 103 ? -9.500 -1.280 5.723 1.00 90.94 103 LEU A C 1
ATOM 768 O O . LEU A 1 103 ? -10.584 -1.457 5.176 1.00 90.94 103 LEU A O 1
ATOM 772 N N . LEU A 1 104 ? -8.382 -1.908 5.355 1.00 91.12 104 LEU A N 1
ATOM 773 C CA . LEU A 1 104 ? -8.258 -2.887 4.272 1.00 91.12 104 LEU A CA 1
ATOM 774 C C . LEU A 1 104 ? -8.176 -4.339 4.783 1.00 91.12 104 LEU A C 1
ATOM 776 O O . LEU A 1 104 ? -7.873 -5.242 4.014 1.00 91.12 104 LEU A O 1
ATOM 780 N N . GLY A 1 105 ? -8.393 -4.586 6.080 1.00 88.12 105 GLY A N 1
ATOM 781 C CA . GLY A 1 105 ? -8.395 -5.937 6.660 1.00 88.12 105 GLY A CA 1
ATOM 782 C C . GLY A 1 105 ? -7.025 -6.627 6.763 1.00 88.12 105 GLY A C 1
ATOM 783 O O . GLY A 1 105 ? -6.962 -7.786 7.160 1.00 88.12 105 GLY A O 1
ATOM 784 N N . VAL A 1 106 ? -5.927 -5.926 6.459 1.00 88.19 106 VAL A N 1
ATOM 785 C CA . VAL A 1 106 ? -4.540 -6.429 6.551 1.00 88.19 106 VAL A CA 1
ATOM 786 C C . VAL A 1 106 ? -4.072 -6.574 8.007 1.00 88.19 106 VAL A C 1
ATOM 788 O O . VAL A 1 106 ? -3.185 -7.375 8.294 1.00 88.19 106 VAL A O 1
ATOM 791 N N . ALA A 1 107 ? -4.651 -5.808 8.936 1.00 83.06 107 ALA A N 1
ATOM 792 C CA . ALA A 1 107 ? -4.392 -5.912 10.370 1.00 83.06 107 ALA A CA 1
ATOM 793 C C . ALA A 1 107 ? -5.686 -5.720 11.192 1.00 83.06 107 ALA A C 1
ATOM 795 O O . ALA A 1 107 ? -6.419 -4.760 10.952 1.00 83.06 107 ALA A O 1
ATOM 796 N N . PRO A 1 108 ? -5.989 -6.579 12.180 1.00 77.19 108 PRO A N 1
ATOM 797 C CA . PRO A 1 108 ? -7.149 -6.405 13.056 1.00 77.19 108 PRO A CA 1
ATOM 798 C C . PRO A 1 108 ? -6.969 -5.242 14.051 1.00 77.19 108 PRO A C 1
ATOM 800 O O . PRO A 1 108 ? -5.860 -4.921 14.481 1.00 77.19 108 PRO A O 1
ATOM 803 N N . LEU A 1 109 ? -8.082 -4.616 14.450 1.00 81.69 109 LEU A N 1
ATOM 804 C CA . LEU A 1 109 ? -8.087 -3.520 15.425 1.00 81.69 109 LEU A CA 1
ATOM 805 C C . LEU A 1 109 ? -7.925 -4.047 16.858 1.00 81.69 109 LEU A C 1
ATOM 807 O O . LEU A 1 109 ? -8.559 -5.031 17.233 1.00 81.69 109 LEU A O 1
ATOM 811 N N . GLY A 1 110 ? -7.138 -3.350 17.679 1.00 74.75 110 GLY A N 1
ATOM 812 C CA . GLY A 1 110 ? -7.026 -3.630 19.115 1.00 74.75 110 GLY A CA 1
ATOM 813 C C . GLY A 1 110 ? -6.219 -4.873 19.491 1.00 74.75 110 GLY A C 1
ATOM 814 O O . GLY A 1 110 ? -6.156 -5.212 20.673 1.00 74.75 110 GLY A O 1
ATOM 815 N N . GLU A 1 111 ? -5.561 -5.538 18.537 1.00 78.06 111 GLU A N 1
ATOM 816 C CA . GLU A 1 111 ? -4.636 -6.619 18.873 1.00 78.06 111 GLU A CA 1
ATOM 817 C C . GLU A 1 111 ? -3.383 -6.120 19.604 1.00 78.06 111 GLU A C 1
ATOM 819 O O . GLU A 1 111 ? -2.841 -5.031 19.357 1.00 78.06 111 GLU A O 1
ATOM 824 N N . ALA A 1 112 ? -2.900 -6.975 20.510 1.00 76.06 112 ALA A N 1
ATOM 825 C CA . ALA A 1 112 ? -1.685 -6.737 21.266 1.00 76.06 112 ALA A CA 1
ATOM 826 C C . ALA A 1 112 ? -0.501 -6.486 20.322 1.00 76.06 112 ALA A C 1
ATOM 828 O O . ALA A 1 112 ? -0.346 -7.141 19.290 1.00 76.06 112 ALA A O 1
ATOM 829 N N . ARG A 1 113 ? 0.361 -5.540 20.710 1.00 73.44 113 ARG A N 1
ATOM 830 C CA . ARG A 1 113 ? 1.528 -5.105 19.928 1.00 73.44 113 ARG A CA 1
ATOM 831 C C . ARG A 1 113 ? 2.378 -6.279 19.421 1.00 73.44 113 ARG A C 1
ATOM 833 O O . ARG A 1 113 ? 2.784 -6.269 18.268 1.00 73.44 113 ARG A O 1
ATOM 840 N N . GLU A 1 114 ? 2.587 -7.293 20.257 1.00 75.25 114 GLU A N 1
ATOM 841 C CA . GLU A 1 114 ? 3.368 -8.496 19.933 1.00 75.25 114 GLU A CA 1
ATOM 842 C C . GLU A 1 114 ? 2.789 -9.278 18.738 1.00 75.25 114 GLU A C 1
ATOM 844 O O . GLU A 1 114 ? 3.541 -9.780 17.906 1.00 75.25 114 GLU A O 1
ATOM 849 N N . VAL A 1 115 ? 1.458 -9.345 18.602 1.00 80.25 115 VAL A N 1
ATOM 850 C CA . VAL A 1 115 ? 0.796 -10.043 17.483 1.00 80.25 115 VAL A CA 1
ATOM 851 C C . VAL A 1 115 ? 0.951 -9.243 16.188 1.00 80.25 115 VAL A C 1
ATOM 853 O O . VAL A 1 115 ? 1.269 -9.813 15.145 1.00 80.25 115 VAL A O 1
ATOM 856 N N . ARG A 1 116 ? 0.843 -7.908 16.265 1.00 77.25 116 ARG A N 1
ATOM 857 C CA . ARG A 1 116 ? 1.106 -7.012 15.127 1.00 77.25 116 ARG A CA 1
ATOM 858 C C . ARG A 1 116 ? 2.559 -7.071 14.658 1.00 77.25 116 ARG A C 1
ATOM 860 O O . ARG A 1 116 ? 2.795 -7.134 13.456 1.00 77.25 116 ARG A O 1
ATOM 867 N N . GLU A 1 117 ? 3.519 -7.126 15.579 1.00 77.25 117 GLU A N 1
ATOM 868 C CA . GLU A 1 117 ? 4.943 -7.298 15.259 1.00 77.25 117 GLU A CA 1
ATOM 869 C C . GLU A 1 117 ? 5.226 -8.650 14.567 1.00 77.25 117 GLU A C 1
ATOM 871 O O . GLU A 1 117 ? 6.036 -8.718 13.640 1.00 77.25 117 GLU A O 1
ATOM 876 N N . VAL A 1 118 ? 4.517 -9.723 14.947 1.00 81.31 118 VAL A N 1
ATOM 877 C CA . VAL A 1 118 ? 4.570 -11.015 14.235 1.00 81.31 118 VAL A CA 1
ATOM 878 C C . VAL A 1 118 ? 3.931 -10.922 12.844 1.00 81.31 118 VAL A C 1
ATOM 880 O O . VAL A 1 118 ? 4.510 -11.434 11.885 1.00 81.31 118 VAL A O 1
ATOM 883 N N . ALA A 1 119 ? 2.787 -10.249 12.702 1.00 82.94 119 ALA A N 1
ATOM 884 C CA . ALA A 1 119 ? 2.137 -10.043 11.407 1.00 82.94 119 ALA A CA 1
ATOM 885 C C . ALA A 1 119 ? 3.016 -9.218 10.444 1.00 82.94 119 ALA A C 1
ATOM 887 O O . ALA A 1 119 ? 3.157 -9.575 9.278 1.00 82.94 119 ALA A O 1
ATOM 888 N N . GLU A 1 120 ? 3.688 -8.168 10.924 1.00 82.81 120 GLU A N 1
ATOM 889 C CA . GLU A 1 120 ? 4.658 -7.385 10.138 1.00 82.81 120 GLU A CA 1
ATOM 890 C C . GLU A 1 120 ? 5.831 -8.236 9.642 1.00 82.81 120 GLU A C 1
ATOM 892 O O . GLU A 1 120 ? 6.201 -8.168 8.466 1.00 82.81 120 GLU A O 1
ATOM 897 N N . ALA A 1 121 ? 6.379 -9.097 10.504 1.00 82.19 121 ALA A N 1
ATOM 898 C CA . ALA A 1 121 ? 7.423 -10.037 10.110 1.00 82.19 121 ALA A CA 1
ATOM 899 C C . ALA A 1 121 ? 6.937 -11.044 9.047 1.00 82.19 121 A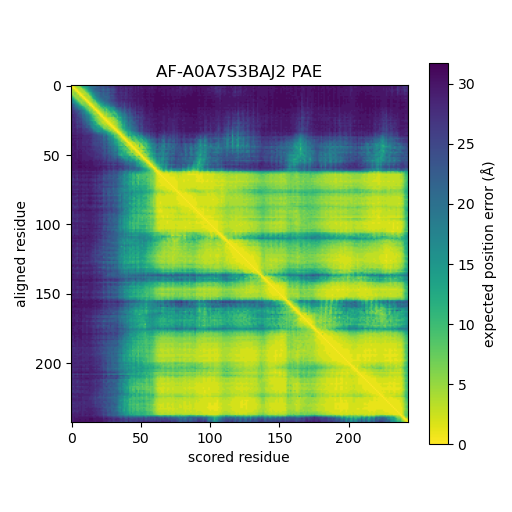LA A C 1
ATOM 901 O O . ALA A 1 121 ? 7.708 -11.408 8.156 1.00 82.19 121 ALA A O 1
ATOM 902 N N . GLN A 1 122 ? 5.666 -11.462 9.099 1.00 86.19 122 GLN A N 1
ATOM 903 C CA . GLN A 1 122 ? 5.052 -12.328 8.085 1.00 86.19 122 GLN A CA 1
ATOM 904 C C . GLN A 1 122 ? 4.867 -11.608 6.741 1.00 86.19 122 GLN A C 1
ATOM 906 O O . GLN A 1 122 ? 5.256 -12.166 5.716 1.00 86.19 122 GLN A O 1
ATOM 911 N N . LEU A 1 123 ? 4.364 -10.366 6.729 1.00 89.31 123 LEU A N 1
ATOM 912 C CA . LEU A 1 123 ? 4.234 -9.568 5.498 1.00 89.31 123 LEU A CA 1
ATOM 913 C C . LEU A 1 123 ? 5.596 -9.338 4.824 1.00 89.31 123 LEU A C 1
ATOM 915 O O . LEU A 1 123 ? 5.725 -9.480 3.608 1.00 89.31 123 LEU A O 1
ATOM 919 N N . MET A 1 124 ? 6.635 -9.032 5.607 1.00 88.12 124 MET A N 1
ATOM 920 C CA . MET A 1 124 ? 7.992 -8.854 5.083 1.00 88.12 124 MET A CA 1
ATOM 921 C C . MET A 1 124 ? 8.581 -10.167 4.540 1.00 88.12 124 MET A C 1
ATOM 923 O O . MET A 1 124 ? 9.240 -10.168 3.498 1.00 88.12 124 MET A O 1
ATOM 927 N N . ALA A 1 125 ? 8.329 -11.299 5.204 1.00 87.19 125 ALA A N 1
ATOM 928 C CA . ALA A 1 125 ? 8.750 -12.609 4.708 1.00 87.19 125 ALA A CA 1
ATOM 929 C C . ALA A 1 125 ? 8.056 -12.972 3.382 1.00 87.19 125 ALA A C 1
ATOM 931 O O . ALA A 1 125 ? 8.728 -13.416 2.449 1.00 87.19 125 ALA A O 1
ATOM 932 N N . ASP A 1 126 ? 6.747 -12.732 3.271 1.00 89.31 126 ASP A N 1
ATOM 933 C CA . ASP A 1 126 ? 5.974 -12.970 2.048 1.00 89.31 126 ASP A CA 1
ATOM 934 C C . ASP A 1 126 ? 6.452 -12.103 0.871 1.00 89.31 126 ASP A C 1
ATOM 936 O O . ASP A 1 126 ? 6.678 -12.625 -0.224 1.00 89.31 126 ASP A O 1
ATOM 940 N N . LEU A 1 127 ? 6.712 -10.810 1.101 1.00 89.62 127 LEU A N 1
ATOM 941 C CA . LEU A 1 127 ? 7.277 -9.907 0.093 1.00 89.62 127 LEU A CA 1
ATOM 942 C C . LEU A 1 127 ? 8.595 -10.455 -0.481 1.00 89.62 127 LEU A C 1
ATOM 944 O O . LEU A 1 127 ? 8.799 -10.478 -1.698 1.00 89.62 127 LEU A O 1
ATOM 948 N N . LEU A 1 128 ? 9.497 -10.912 0.394 1.00 88.75 128 LEU A N 1
ATOM 949 C CA . LEU A 1 128 ? 10.805 -11.445 0.007 1.00 88.75 128 LEU A CA 1
ATOM 950 C C . LEU A 1 128 ? 10.695 -12.787 -0.734 1.00 88.75 128 LEU A C 1
ATOM 952 O O . LEU A 1 128 ? 11.407 -12.998 -1.720 1.00 88.75 128 LEU A O 1
ATOM 956 N N . VAL A 1 129 ? 9.791 -13.676 -0.305 1.00 88.00 129 VAL A N 1
ATOM 957 C CA . VAL A 1 129 ? 9.500 -14.942 -0.999 1.00 88.00 129 VAL A CA 1
ATOM 958 C C . VAL A 1 129 ? 8.913 -14.671 -2.382 1.00 88.00 129 VAL A C 1
ATOM 960 O O . VAL A 1 129 ? 9.434 -15.188 -3.371 1.00 88.00 129 VAL A O 1
ATOM 963 N N . THR A 1 130 ? 7.901 -13.807 -2.475 1.00 86.69 130 THR A N 1
ATOM 964 C CA . THR A 1 130 ? 7.232 -13.458 -3.736 1.00 86.69 130 THR A CA 1
ATOM 965 C C . THR A 1 130 ? 8.222 -12.868 -4.745 1.00 86.69 130 THR A C 1
ATOM 967 O O . THR A 1 130 ? 8.284 -13.307 -5.894 1.00 86.69 130 THR A O 1
ATOM 970 N N . ARG A 1 131 ? 9.096 -11.949 -4.310 1.00 86.00 131 ARG A N 1
ATOM 971 C CA . ARG A 1 131 ? 10.174 -11.403 -5.156 1.00 86.00 131 ARG A CA 1
ATOM 972 C C . ARG A 1 131 ? 11.175 -12.467 -5.609 1.00 86.00 131 ARG A C 1
ATOM 974 O O . ARG A 1 131 ? 11.616 -12.430 -6.756 1.00 86.00 131 ARG A O 1
ATOM 981 N N . GLN A 1 132 ? 11.523 -13.432 -4.752 1.00 82.38 132 GLN A N 1
ATOM 982 C CA . GLN A 1 132 ? 12.406 -14.538 -5.138 1.00 82.38 132 GLN A CA 1
ATOM 983 C C . GLN A 1 132 ? 11.747 -15.491 -6.153 1.00 82.38 132 GLN A C 1
ATOM 985 O O . GLN A 1 132 ? 12.452 -16.055 -6.992 1.00 82.38 132 GLN A O 1
ATOM 990 N N . VAL A 1 133 ? 10.423 -15.671 -6.099 1.00 80.56 133 VAL A N 1
ATOM 991 C CA . VAL A 1 133 ? 9.663 -16.419 -7.113 1.00 80.56 133 VAL A CA 1
ATOM 992 C C . VAL A 1 133 ? 9.652 -15.655 -8.438 1.00 80.56 133 VAL A C 1
ATOM 994 O O . VAL A 1 133 ? 10.061 -16.219 -9.454 1.00 80.56 133 VAL A O 1
ATOM 997 N N . GLN A 1 134 ? 9.302 -14.363 -8.434 1.00 77.19 134 GLN A N 1
ATOM 998 C CA . GLN A 1 134 ? 9.254 -13.567 -9.665 1.00 77.19 134 GLN A CA 1
ATOM 999 C C . GLN A 1 134 ? 10.627 -13.464 -10.347 1.00 77.19 134 GLN A C 1
ATOM 1001 O O . GLN A 1 134 ? 10.722 -13.612 -11.562 1.00 77.19 134 GLN A O 1
ATOM 1006 N N . ALA A 1 135 ? 11.719 -13.337 -9.586 1.00 73.25 135 ALA A N 1
ATOM 1007 C CA . ALA A 1 135 ? 13.086 -13.337 -10.121 1.00 73.25 135 ALA A CA 1
ATOM 1008 C C . ALA A 1 135 ? 13.534 -14.674 -10.770 1.00 73.25 135 ALA A C 1
ATOM 1010 O O . ALA A 1 135 ? 14.643 -14.757 -11.297 1.00 73.25 135 ALA A O 1
ATOM 1011 N N . ARG A 1 136 ? 12.702 -15.726 -10.721 1.00 70.25 136 ARG A N 1
ATOM 1012 C CA . ARG A 1 136 ? 12.917 -17.042 -11.357 1.00 70.25 136 ARG A CA 1
ATOM 1013 C C . ARG A 1 136 ? 11.880 -17.369 -12.445 1.00 70.25 136 ARG A C 1
ATOM 1015 O O . ARG A 1 136 ? 11.876 -18.491 -12.950 1.00 70.25 136 ARG A O 1
ATOM 1022 N N . SER A 1 137 ? 10.978 -16.438 -12.749 1.00 69.25 137 SER A N 1
ATOM 1023 C CA . SER A 1 137 ? 9.822 -16.648 -13.629 1.00 69.25 137 SER A CA 1
ATOM 1024 C C . SER A 1 137 ? 10.160 -16.508 -15.129 1.00 69.25 137 SER A C 1
ATOM 1026 O O . SER A 1 137 ? 11.326 -16.414 -15.515 1.00 69.25 137 SER A O 1
ATOM 1028 N N . SER A 1 138 ? 9.146 -16.619 -15.996 1.00 69.00 138 SER A N 1
ATOM 1029 C CA . SER A 1 138 ? 9.304 -16.887 -17.435 1.00 69.00 138 SER A CA 1
ATOM 1030 C C . SER A 1 138 ? 9.327 -15.630 -18.324 1.00 69.00 138 SER A C 1
ATOM 1032 O O . SER A 1 138 ? 9.268 -14.494 -17.859 1.00 69.00 138 SER A O 1
ATOM 1034 N N . GLU A 1 139 ? 9.374 -15.835 -19.645 1.00 69.06 139 GLU A N 1
ATOM 1035 C CA . GLU A 1 139 ? 9.303 -14.762 -20.646 1.00 69.06 139 GLU A CA 1
ATOM 1036 C C . GLU A 1 139 ? 8.026 -13.899 -20.538 1.00 69.06 139 GLU A C 1
ATOM 1038 O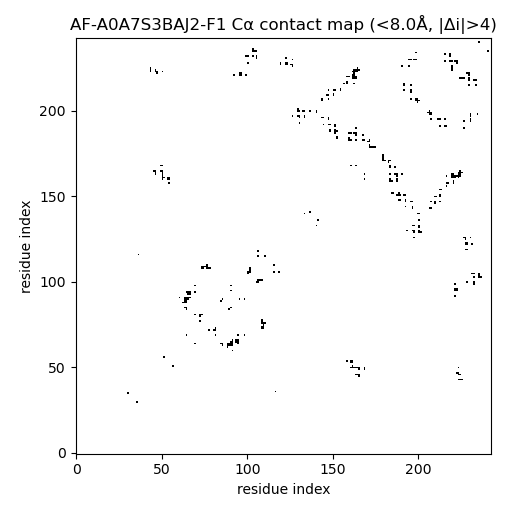 O . GLU A 1 139 ? 8.073 -12.711 -20.860 1.00 69.06 139 GLU A O 1
ATOM 1043 N N . ALA A 1 140 ? 6.920 -14.448 -20.014 1.00 65.19 140 ALA A N 1
ATOM 1044 C CA . ALA A 1 140 ? 5.695 -13.691 -19.739 1.00 65.19 140 ALA A CA 1
ATOM 1045 C C . ALA A 1 140 ? 5.944 -12.593 -18.690 1.00 65.19 140 ALA A C 1
ATOM 1047 O O . ALA A 1 140 ? 5.764 -11.413 -18.989 1.00 65.19 140 ALA A O 1
ATOM 1048 N N . ALA A 1 141 ? 6.508 -12.952 -17.535 1.00 71.38 141 ALA A N 1
ATOM 1049 C CA . ALA A 1 141 ? 6.912 -11.998 -16.502 1.00 71.38 141 ALA A CA 1
ATOM 1050 C C . ALA A 1 141 ? 8.010 -11.035 -16.982 1.00 71.38 141 ALA A C 1
ATOM 1052 O O . ALA A 1 141 ? 8.022 -9.862 -16.612 1.00 71.38 141 ALA A O 1
ATOM 1053 N N . ALA A 1 142 ? 8.900 -11.482 -17.875 1.00 75.94 142 ALA A N 1
ATOM 1054 C CA . ALA A 1 142 ? 9.852 -10.593 -18.539 1.00 75.94 142 ALA A CA 1
ATOM 1055 C C . ALA A 1 142 ? 9.183 -9.621 -19.531 1.00 75.94 142 ALA A C 1
ATOM 1057 O O . ALA A 1 142 ? 9.815 -8.648 -19.944 1.00 75.94 142 ALA A O 1
ATOM 1058 N N . SER A 1 143 ? 7.942 -9.857 -19.966 1.00 80.88 143 SER A N 1
ATOM 1059 C CA . SER A 1 143 ? 7.143 -8.886 -20.724 1.00 80.88 143 SER A CA 1
ATOM 1060 C C . SER A 1 143 ? 6.404 -7.923 -19.789 1.00 80.88 143 SER A C 1
ATOM 1062 O O . SER A 1 143 ? 6.526 -6.714 -19.973 1.00 80.88 143 SER A O 1
ATOM 1064 N N . GLU A 1 144 ? 5.779 -8.426 -18.721 1.00 83.88 144 GLU A N 1
ATOM 1065 C CA . GLU A 1 144 ? 5.107 -7.619 -17.693 1.00 83.88 144 GLU A CA 1
ATOM 1066 C C . GLU A 1 144 ? 6.074 -6.645 -17.015 1.00 83.88 144 GLU A C 1
ATOM 1068 O O . GLU A 1 144 ? 5.800 -5.451 -16.974 1.00 83.88 144 GLU A O 1
ATOM 1073 N N . ALA A 1 145 ? 7.257 -7.105 -16.590 1.00 85.38 145 ALA A N 1
ATOM 1074 C CA . ALA A 1 145 ? 8.286 -6.261 -15.976 1.00 85.38 145 ALA A CA 1
ATOM 1075 C C . ALA A 1 145 ? 8.720 -5.083 -16.873 1.00 85.38 145 ALA A C 1
ATOM 1077 O O . ALA A 1 145 ? 9.047 -4.010 -16.369 1.00 85.38 145 ALA A O 1
ATOM 1078 N N . ARG A 1 146 ? 8.678 -5.243 -18.207 1.00 88.25 146 ARG A N 1
ATOM 1079 C CA . ARG A 1 146 ? 8.957 -4.152 -19.159 1.00 88.25 146 ARG A CA 1
ATOM 1080 C C . ARG A 1 146 ? 7.817 -3.134 -19.243 1.00 88.25 146 ARG A C 1
ATOM 1082 O O . ARG A 1 146 ? 8.097 -1.962 -19.478 1.00 88.25 146 ARG A O 1
ATOM 1089 N N . ILE A 1 147 ? 6.564 -3.550 -19.049 1.00 89.88 147 ILE A N 1
ATOM 1090 C CA . ILE A 1 147 ? 5.414 -2.634 -18.969 1.00 89.88 147 ILE A CA 1
ATOM 1091 C C . ILE A 1 147 ? 5.420 -1.925 -17.607 1.00 89.88 147 ILE A C 1
ATOM 1093 O O . ILE A 1 147 ? 5.315 -0.704 -17.564 1.00 89.88 147 ILE A O 1
ATOM 1097 N N . ILE A 1 148 ? 5.647 -2.668 -16.517 1.00 92.06 148 ILE A N 1
ATOM 1098 C CA . ILE A 1 148 ? 5.771 -2.149 -15.148 1.00 92.06 148 ILE A CA 1
ATOM 1099 C C . ILE A 1 148 ? 6.834 -1.044 -15.074 1.00 92.06 148 ILE A C 1
ATOM 1101 O O . ILE A 1 148 ? 6.518 0.047 -14.616 1.00 92.06 148 ILE A O 1
ATOM 1105 N N . ALA A 1 149 ? 8.058 -1.273 -15.563 1.00 89.56 149 ALA A N 1
ATOM 1106 C CA . ALA A 1 149 ? 9.124 -0.261 -15.542 1.00 89.56 149 ALA A CA 1
ATOM 1107 C C . ALA A 1 149 ? 8.802 0.972 -16.413 1.00 89.56 149 ALA A C 1
ATOM 1109 O O . ALA A 1 149 ? 9.079 2.120 -16.048 1.00 89.56 149 ALA A O 1
ATOM 1110 N N . LEU A 1 150 ? 8.168 0.749 -17.569 1.00 90.62 150 LEU A N 1
ATOM 1111 C CA . LEU A 1 150 ? 7.750 1.828 -18.461 1.00 90.62 150 LEU A CA 1
ATOM 1112 C C . LEU A 1 150 ? 6.655 2.702 -17.837 1.00 90.62 150 LEU A C 1
ATOM 1114 O O . LEU A 1 150 ? 6.685 3.916 -18.019 1.00 90.62 150 LEU A O 1
ATOM 1118 N N . ASP A 1 151 ? 5.706 2.118 -17.108 1.00 90.38 151 ASP A N 1
ATOM 1119 C CA . ASP A 1 151 ? 4.648 2.881 -16.447 1.00 90.38 151 ASP A CA 1
ATOM 1120 C C . ASP A 1 151 ? 5.092 3.446 -15.086 1.00 90.38 151 ASP A C 1
ATOM 1122 O O . ASP A 1 151 ? 4.724 4.572 -14.770 1.00 90.38 151 ASP A O 1
ATOM 1126 N N . ALA A 1 152 ? 5.988 2.784 -14.346 1.00 88.56 152 ALA A N 1
ATOM 1127 C CA . ALA A 1 152 ? 6.614 3.326 -13.134 1.00 88.56 152 ALA A CA 1
ATOM 1128 C C . ALA A 1 152 ? 7.343 4.655 -13.411 1.00 88.56 152 ALA A C 1
ATOM 1130 O O . ALA A 1 152 ? 7.089 5.659 -12.745 1.00 88.56 152 ALA A O 1
ATOM 1131 N N . THR A 1 153 ? 8.157 4.698 -14.473 1.00 86.12 153 THR A N 1
ATOM 1132 C CA . THR A 1 153 ? 8.842 5.922 -14.940 1.00 86.12 153 THR A CA 1
ATOM 1133 C C . THR A 1 153 ? 7.904 6.966 -15.572 1.00 86.12 153 THR A C 1
ATOM 1135 O O . THR A 1 153 ? 8.303 8.109 -15.815 1.00 86.12 153 THR A O 1
ATOM 1138 N N . ARG A 1 154 ? 6.638 6.612 -15.839 1.00 86.31 154 ARG A N 1
ATOM 1139 C CA . ARG A 1 154 ? 5.581 7.541 -16.279 1.00 86.31 154 ARG A CA 1
ATOM 1140 C C . ARG A 1 154 ? 4.685 8.022 -15.145 1.00 86.31 154 ARG A C 1
ATOM 1142 O O . ARG A 1 154 ? 4.086 9.085 -15.305 1.00 86.31 154 ARG A O 1
ATOM 1149 N N . THR A 1 155 ? 4.585 7.287 -14.038 1.00 79.12 155 THR A N 1
ATOM 1150 C CA . THR A 1 155 ? 3.733 7.620 -12.892 1.00 79.12 155 THR A CA 1
ATOM 1151 C C . THR A 1 155 ? 4.197 8.938 -12.273 1.00 79.12 155 THR A C 1
ATOM 1153 O O . THR A 1 155 ? 5.241 9.053 -11.620 1.00 79.12 155 THR A O 1
ATOM 1156 N N . ARG A 1 156 ? 3.428 9.990 -12.565 1.00 62.69 156 ARG A N 1
ATOM 1157 C CA . ARG A 1 156 ? 3.672 11.375 -12.154 1.00 62.69 156 ARG A CA 1
ATOM 1158 C C . ARG A 1 156 ? 2.824 11.686 -10.934 1.00 62.69 156 ARG A C 1
ATOM 1160 O O . ARG A 1 156 ? 1.632 11.939 -11.070 1.00 62.69 156 ARG A O 1
ATOM 1167 N N . ASP A 1 157 ? 3.465 11.759 -9.778 1.00 59.81 157 ASP A N 1
ATOM 1168 C CA . ASP A 1 157 ? 2.836 12.258 -8.562 1.00 59.81 157 ASP A CA 1
ATOM 1169 C C . ASP A 1 157 ? 3.805 13.180 -7.806 1.00 59.81 157 ASP A C 1
ATOM 1171 O O . ASP A 1 157 ? 5.014 12.949 -7.786 1.00 59.81 157 ASP A O 1
ATOM 1175 N N . GLY A 1 158 ? 3.273 14.222 -7.170 1.00 54.91 158 GLY A N 1
ATOM 1176 C CA . GLY A 1 158 ? 4.002 15.022 -6.186 1.00 54.91 158 GLY A CA 1
ATOM 1177 C C . GLY A 1 158 ? 4.285 14.250 -4.892 1.00 54.91 158 GLY A C 1
ATOM 1178 O O . GLY A 1 158 ? 5.164 14.641 -4.130 1.00 54.91 158 GLY A O 1
ATOM 1179 N N . THR A 1 159 ? 3.605 13.123 -4.650 1.00 54.69 159 THR A N 1
ATOM 1180 C CA . THR A 1 159 ? 3.877 12.249 -3.494 1.00 54.69 159 THR A CA 1
ATOM 1181 C C . THR A 1 159 ? 5.169 11.426 -3.601 1.00 54.69 159 THR A C 1
ATOM 1183 O O . THR A 1 159 ? 5.543 10.796 -2.615 1.00 54.69 159 THR A O 1
ATOM 1186 N N . ARG A 1 160 ? 5.894 11.448 -4.735 1.00 62.16 160 ARG A N 1
ATOM 1187 C CA . ARG A 1 160 ? 7.122 10.651 -4.975 1.00 62.16 160 ARG A CA 1
ATOM 1188 C C . ARG A 1 160 ? 8.102 10.642 -3.799 1.00 62.16 160 ARG A C 1
ATOM 1190 O O . ARG A 1 160 ? 8.545 9.576 -3.389 1.00 62.16 160 ARG A O 1
ATOM 1197 N N . ALA A 1 161 ? 8.401 11.808 -3.223 1.00 57.06 161 ALA A N 1
ATOM 1198 C CA . ALA A 1 161 ? 9.320 11.929 -2.089 1.00 57.06 161 ALA A CA 1
ATOM 1199 C C . ALA A 1 161 ? 8.787 11.288 -0.789 1.00 57.06 161 ALA A C 1
ATOM 1201 O O . ALA A 1 161 ? 9.575 10.814 0.026 1.00 57.06 161 ALA A O 1
ATOM 1202 N N . ALA A 1 162 ? 7.464 11.225 -0.612 1.00 58.72 162 ALA A N 1
ATOM 1203 C CA . ALA A 1 162 ? 6.809 10.579 0.525 1.00 58.72 162 ALA A CA 1
ATOM 1204 C C . ALA A 1 162 ? 6.710 9.047 0.389 1.00 58.72 162 ALA A C 1
ATOM 1206 O O . ALA A 1 162 ? 6.369 8.384 1.360 1.00 58.72 162 ALA A O 1
ATOM 1207 N N . ALA A 1 163 ? 7.001 8.474 -0.783 1.00 61.44 163 ALA A N 1
ATOM 1208 C CA . ALA A 1 163 ? 7.003 7.026 -1.009 1.00 61.44 163 ALA A CA 1
ATOM 1209 C C . ALA A 1 163 ? 8.375 6.356 -0.763 1.00 61.44 163 ALA A C 1
ATOM 1211 O O . ALA A 1 163 ? 8.452 5.131 -0.660 1.00 61.44 163 ALA A O 1
ATOM 1212 N N . LEU A 1 164 ? 9.456 7.140 -0.671 1.00 65.00 164 LEU A N 1
ATOM 1213 C CA . LEU A 1 164 ? 10.831 6.649 -0.510 1.00 65.00 164 LEU A CA 1
ATOM 1214 C C . LEU A 1 164 ? 11.151 6.223 0.932 1.00 65.00 164 LEU A C 1
ATOM 1216 O O . LEU A 1 164 ? 10.587 6.743 1.896 1.00 65.00 164 LEU A O 1
ATOM 1220 N N . ASN A 1 165 ? 12.127 5.323 1.096 1.00 64.69 165 ASN A N 1
ATOM 1221 C CA . ASN A 1 165 ? 12.706 5.039 2.415 1.00 64.69 165 ASN A CA 1
ATOM 1222 C C . ASN A 1 165 ? 13.742 6.108 2.844 1.00 64.69 165 ASN A C 1
ATOM 1224 O O . ASN A 1 165 ? 14.227 6.878 2.016 1.00 64.69 165 ASN A O 1
ATOM 1228 N N . VAL A 1 166 ? 14.134 6.129 4.133 1.00 60.25 166 VAL A N 1
ATOM 1229 C CA . VAL A 1 166 ? 15.096 7.110 4.707 1.00 60.25 166 VAL A CA 1
ATOM 1230 C C . VAL A 1 166 ? 16.352 7.286 3.849 1.00 60.25 166 VAL A C 1
ATOM 1232 O O . VAL A 1 166 ? 16.828 8.404 3.662 1.00 60.25 166 VAL A O 1
ATOM 1235 N N . SER A 1 167 ? 16.929 6.178 3.379 1.00 60.16 167 SER A N 1
ATOM 1236 C CA . SER A 1 167 ? 18.192 6.163 2.636 1.00 60.16 167 SER A CA 1
ATOM 1237 C C . SER A 1 167 ? 18.038 6.675 1.207 1.00 60.16 167 SER A C 1
ATOM 1239 O O . SER A 1 167 ? 18.874 7.457 0.767 1.00 60.16 167 SER A O 1
ATOM 1241 N N . GLU A 1 168 ? 16.976 6.271 0.508 1.00 65.69 168 GLU A N 1
ATOM 1242 C CA . GLU A 1 168 ? 16.647 6.760 -0.838 1.00 65.69 168 GLU A CA 1
ATOM 1243 C C . GLU A 1 168 ? 16.338 8.266 -0.804 1.00 65.69 168 GLU A C 1
ATOM 1245 O O . GLU A 1 168 ? 16.929 9.035 -1.563 1.00 65.69 168 GLU A O 1
ATOM 1250 N N . ALA A 1 169 ? 15.495 8.699 0.142 1.00 64.19 169 ALA A N 1
ATOM 1251 C CA . ALA A 1 169 ? 15.149 10.102 0.350 1.00 64.19 169 ALA A CA 1
ATOM 1252 C C . ALA A 1 169 ? 16.393 10.959 0.637 1.00 64.19 169 ALA A C 1
ATOM 1254 O O . ALA A 1 169 ? 16.668 11.903 -0.100 1.00 64.19 169 ALA A O 1
ATOM 1255 N N . ARG A 1 170 ? 17.203 10.596 1.646 1.00 62.66 170 ARG A N 1
ATOM 1256 C CA . ARG A 1 170 ? 18.411 11.362 2.006 1.00 62.66 170 ARG A CA 1
ATOM 1257 C C . ARG A 1 170 ? 19.481 11.364 0.923 1.00 62.66 170 ARG A C 1
ATOM 1259 O O . ARG A 1 170 ? 20.174 12.364 0.772 1.00 62.66 170 ARG A O 1
ATOM 1266 N N . TYR A 1 171 ? 19.640 10.276 0.168 1.00 66.56 171 TYR A N 1
ATOM 1267 C CA . TYR A 1 171 ? 20.589 10.265 -0.946 1.00 66.56 171 TYR A CA 1
ATOM 1268 C C . TYR A 1 171 ? 20.209 11.316 -1.998 1.00 66.56 171 TYR A C 1
ATOM 1270 O O . TYR A 1 171 ? 21.073 12.047 -2.472 1.00 66.56 171 TYR A O 1
ATOM 1278 N N . ALA A 1 172 ? 18.913 11.460 -2.282 1.00 65.31 172 ALA A N 1
ATOM 1279 C CA . ALA A 1 172 ? 18.401 12.451 -3.220 1.00 65.31 172 ALA A CA 1
ATOM 1280 C C . ALA A 1 172 ? 18.114 13.844 -2.602 1.00 65.31 172 ALA A C 1
ATOM 1282 O O . ALA A 1 172 ? 17.758 14.772 -3.326 1.00 65.31 172 ALA A O 1
ATOM 1283 N N . GLU A 1 173 ? 18.283 14.025 -1.287 1.00 66.00 173 GLU A N 1
ATOM 1284 C CA . GLU A 1 173 ? 18.474 15.337 -0.636 1.00 66.00 173 GLU A CA 1
ATOM 1285 C C . GLU A 1 173 ? 19.929 15.824 -0.762 1.00 66.00 173 GLU A C 1
ATOM 1287 O O . GLU A 1 173 ? 20.176 17.023 -0.814 1.00 66.00 173 GLU A O 1
ATOM 1292 N N . MET A 1 174 ? 20.902 14.905 -0.809 1.00 70.75 174 MET A N 1
ATOM 1293 C CA . MET A 1 174 ? 22.338 15.217 -0.900 1.00 70.75 174 MET A CA 1
ATOM 1294 C C . MET A 1 174 ? 22.813 15.608 -2.311 1.00 70.75 174 MET A C 1
ATOM 1296 O O . MET A 1 174 ? 24.001 15.878 -2.496 1.00 70.75 174 MET A O 1
ATOM 1300 N N . VAL A 1 175 ? 21.912 15.622 -3.294 1.00 72.88 175 VAL A N 1
ATOM 1301 C CA . VAL A 1 175 ? 22.181 15.999 -4.686 1.00 72.88 175 VAL A CA 1
ATOM 1302 C C . VAL A 1 175 ? 21.276 17.177 -5.047 1.00 72.88 175 VAL A C 1
ATOM 1304 O O . VAL A 1 175 ? 20.051 17.051 -5.047 1.00 72.88 175 VAL A O 1
ATOM 1307 N N . ASP A 1 176 ? 21.882 18.327 -5.337 1.00 73.06 176 ASP A N 1
ATOM 1308 C CA . ASP A 1 176 ? 21.166 19.555 -5.685 1.00 73.06 176 ASP A CA 1
ATOM 1309 C C . ASP A 1 176 ? 20.628 19.533 -7.131 1.00 73.06 176 ASP A C 1
ATOM 1311 O O . ASP A 1 176 ? 21.220 18.946 -8.038 1.00 73.06 176 ASP A O 1
ATOM 1315 N N . GLY A 1 177 ? 19.521 20.244 -7.364 1.00 77.12 177 GLY A N 1
ATOM 1316 C CA . GLY A 1 177 ? 18.979 20.495 -8.705 1.00 77.12 177 GLY A CA 1
ATOM 1317 C C . GLY A 1 177 ? 18.421 19.262 -9.429 1.00 77.12 177 GLY A C 1
ATOM 1318 O O . GLY A 1 177 ? 17.875 18.341 -8.814 1.00 77.12 177 GLY A O 1
ATOM 1319 N N . ASP A 1 178 ? 18.526 19.277 -10.761 1.00 78.94 178 ASP A N 1
ATOM 1320 C CA . ASP A 1 178 ? 17.885 18.305 -11.661 1.00 78.94 178 ASP A CA 1
ATOM 1321 C C . ASP A 1 178 ? 18.413 16.868 -11.475 1.00 78.94 178 ASP A C 1
ATOM 1323 O O . ASP A 1 178 ? 17.669 15.900 -11.653 1.00 78.94 178 ASP A O 1
ATOM 1327 N N . GLU A 1 179 ? 19.678 16.709 -11.067 1.00 75.75 179 GLU A N 1
ATOM 1328 C CA . GLU A 1 179 ? 20.270 15.402 -10.745 1.00 75.75 179 GLU A CA 1
ATOM 1329 C C . GLU A 1 179 ? 19.601 14.778 -9.506 1.00 75.75 179 GLU A C 1
ATOM 1331 O O . GLU A 1 179 ? 19.315 13.580 -9.490 1.00 75.75 179 GLU A O 1
ATOM 1336 N N . GLY A 1 180 ? 19.263 15.594 -8.500 1.00 74.25 180 GLY A N 1
ATOM 1337 C CA . GLY A 1 180 ? 18.549 15.149 -7.303 1.00 74.25 180 GLY A CA 1
ATOM 1338 C C . GLY A 1 180 ? 17.111 14.729 -7.590 1.00 74.25 180 GLY A C 1
ATOM 1339 O O . GLY A 1 180 ? 16.657 13.699 -7.096 1.00 74.25 180 GLY A O 1
ATOM 1340 N N . GLU A 1 181 ? 16.391 15.474 -8.434 1.00 75.12 181 GLU A N 1
ATOM 1341 C CA . GLU A 1 181 ? 15.038 15.077 -8.852 1.00 75.12 181 GLU A CA 1
ATOM 1342 C C . GLU A 1 181 ? 15.052 13.815 -9.726 1.00 75.12 181 GLU A C 1
ATOM 1344 O O . GLU A 1 181 ? 14.194 12.944 -9.571 1.00 75.12 181 GLU A O 1
ATOM 1349 N N . THR A 1 182 ? 16.075 13.653 -10.571 1.00 80.81 182 THR A N 1
ATOM 1350 C CA . THR A 1 182 ? 16.298 12.408 -11.321 1.00 80.81 182 THR A CA 1
ATOM 1351 C C . THR A 1 182 ? 16.515 11.230 -10.366 1.00 80.81 182 THR A C 1
ATOM 1353 O O . THR A 1 182 ? 15.842 10.210 -10.503 1.00 80.81 182 THR A O 1
ATOM 1356 N N . ALA A 1 183 ? 17.345 11.387 -9.328 1.00 78.69 183 ALA A N 1
ATOM 1357 C CA . ALA A 1 183 ? 17.570 10.351 -8.318 1.00 78.69 183 ALA A CA 1
ATOM 1358 C C . ALA A 1 183 ? 16.297 9.987 -7.520 1.00 78.69 183 ALA A C 1
ATOM 1360 O O . ALA A 1 183 ? 16.057 8.804 -7.268 1.00 78.69 183 ALA A O 1
ATOM 1361 N N . ARG A 1 184 ? 15.437 10.962 -7.168 1.00 76.75 184 ARG A N 1
ATOM 1362 C CA . ARG A 1 184 ? 14.114 10.685 -6.552 1.00 76.75 184 ARG A CA 1
ATOM 1363 C C . ARG A 1 184 ? 13.230 9.875 -7.490 1.00 76.75 184 ARG A C 1
ATOM 1365 O O . ARG A 1 184 ? 12.573 8.932 -7.054 1.00 76.75 184 ARG A O 1
ATOM 1372 N N . HIS A 1 185 ? 13.211 10.242 -8.769 1.00 80.38 185 HIS A N 1
ATOM 1373 C CA . HIS A 1 185 ? 12.385 9.593 -9.778 1.00 80.38 185 HIS A CA 1
ATOM 1374 C C . HIS A 1 185 ? 12.833 8.152 -10.066 1.00 80.38 185 HIS A C 1
ATOM 1376 O O . HIS A 1 185 ? 11.984 7.264 -10.146 1.00 80.38 185 HIS A O 1
ATOM 1382 N N . GLU A 1 186 ? 14.140 7.900 -10.162 1.00 82.88 186 GLU A N 1
ATOM 1383 C CA . GLU A 1 186 ? 14.702 6.552 -10.315 1.00 82.88 186 GLU A CA 1
ATOM 1384 C C . GLU A 1 186 ? 14.430 5.681 -9.082 1.00 82.88 186 GLU A C 1
ATOM 1386 O O . GLU A 1 186 ? 13.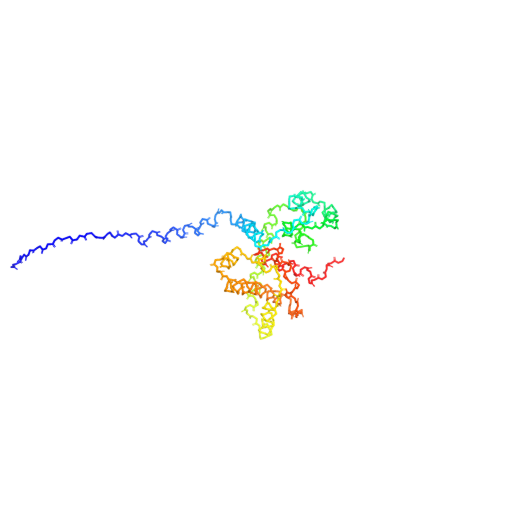934 4.562 -9.221 1.00 82.88 186 GLU A O 1
ATOM 1391 N N . ALA A 1 187 ? 14.668 6.202 -7.871 1.00 82.31 187 ALA A N 1
ATOM 1392 C CA . ALA A 1 187 ? 14.390 5.474 -6.633 1.00 82.31 187 ALA A CA 1
ATOM 1393 C C . ALA A 1 187 ? 12.8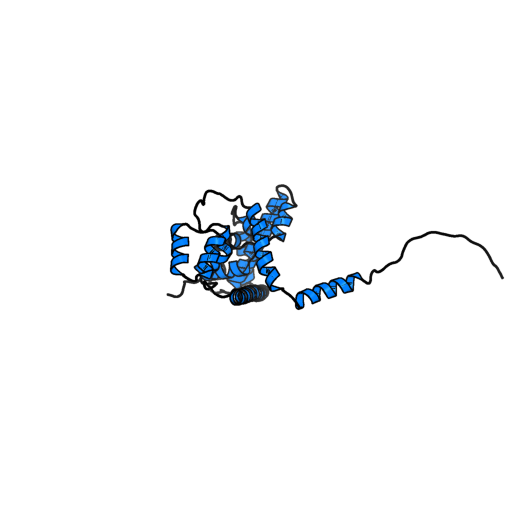99 5.117 -6.502 1.00 82.31 187 ALA A C 1
ATOM 1395 O O . ALA A 1 187 ? 12.563 3.964 -6.232 1.00 82.31 187 ALA A O 1
ATOM 1396 N N . PHE A 1 188 ? 12.006 6.075 -6.774 1.00 84.69 188 PHE A N 1
ATOM 1397 C CA . PHE A 1 188 ? 10.556 5.870 -6.756 1.00 84.69 188 PHE A CA 1
ATOM 1398 C C . PHE A 1 188 ? 10.108 4.827 -7.786 1.00 84.69 188 PHE A C 1
ATOM 1400 O O . PHE A 1 188 ? 9.360 3.910 -7.444 1.00 84.69 188 PHE A O 1
ATOM 1407 N N . SER A 1 189 ? 10.604 4.927 -9.024 1.00 87.25 189 SER A N 1
ATOM 1408 C CA . SER A 1 189 ? 10.305 3.951 -10.080 1.00 87.25 189 SER A CA 1
ATOM 1409 C C . SER A 1 189 ? 10.751 2.551 -9.652 1.00 87.25 189 SER A C 1
ATOM 1411 O O . SER A 1 189 ? 9.982 1.602 -9.760 1.00 87.25 189 SER A O 1
ATOM 1413 N N . GLY A 1 190 ? 11.935 2.442 -9.040 1.00 87.38 190 GLY A N 1
ATOM 1414 C CA . GLY A 1 190 ? 12.439 1.202 -8.457 1.00 87.38 190 GLY A CA 1
ATOM 1415 C C . GLY A 1 190 ? 11.561 0.637 -7.332 1.00 87.38 190 GLY A C 1
ATOM 1416 O O . GLY A 1 190 ? 11.361 -0.573 -7.289 1.00 87.38 190 GLY A O 1
ATOM 1417 N N . VAL A 1 191 ? 11.005 1.461 -6.435 1.00 88.12 191 VAL A N 1
ATOM 1418 C CA . VAL A 1 191 ? 10.039 1.002 -5.410 1.00 88.12 191 VAL A CA 1
ATOM 1419 C C . VAL A 1 191 ? 8.778 0.435 -6.079 1.00 88.12 191 VAL A C 1
ATOM 1421 O O . VAL A 1 191 ? 8.361 -0.686 -5.774 1.00 88.12 191 VAL A O 1
ATOM 1424 N N . VAL A 1 192 ? 8.202 1.182 -7.026 1.00 91.06 192 VAL A N 1
ATOM 1425 C CA . VAL A 1 192 ? 6.993 0.800 -7.775 1.00 91.06 192 VAL A CA 1
ATOM 1426 C C . VAL A 1 192 ? 7.215 -0.507 -8.548 1.00 91.06 192 VAL A C 1
ATOM 1428 O O . VAL A 1 192 ? 6.419 -1.439 -8.419 1.00 91.06 192 VAL A O 1
ATOM 1431 N N . GLU A 1 193 ? 8.339 -0.641 -9.259 1.00 90.88 193 GLU A N 1
ATOM 1432 C CA . GLU A 1 193 ? 8.752 -1.871 -9.947 1.00 90.88 193 GLU A CA 1
ATOM 1433 C C . GLU A 1 193 ? 8.883 -3.063 -8.991 1.00 90.88 193 GLU A C 1
ATOM 1435 O O . GLU A 1 193 ? 8.328 -4.135 -9.256 1.00 90.88 193 GLU A O 1
ATOM 1440 N N . ARG A 1 194 ? 9.586 -2.889 -7.861 1.00 90.25 194 ARG A N 1
ATOM 1441 C CA . ARG A 1 194 ? 9.817 -3.947 -6.863 1.00 90.25 194 ARG A CA 1
ATOM 1442 C C . ARG A 1 194 ? 8.525 -4.447 -6.212 1.00 90.25 194 ARG A C 1
ATOM 1444 O O . ARG A 1 194 ? 8.493 -5.587 -5.740 1.00 90.25 194 ARG A O 1
ATOM 1451 N N . VAL A 1 195 ? 7.486 -3.617 -6.121 1.00 92.62 195 VAL A N 1
ATOM 1452 C CA . VAL A 1 195 ? 6.196 -3.977 -5.505 1.00 92.62 195 VAL A CA 1
ATOM 1453 C C . VAL A 1 195 ? 5.212 -4.537 -6.537 1.00 92.62 195 VAL A C 1
ATOM 1455 O O . VAL A 1 195 ? 4.653 -5.605 -6.300 1.00 92.62 195 VAL A O 1
ATOM 1458 N N . LEU A 1 196 ? 5.061 -3.921 -7.713 1.00 93.38 196 LEU A N 1
ATOM 1459 C CA . LEU A 1 196 ? 4.186 -4.447 -8.775 1.00 93.38 196 LEU A CA 1
ATOM 1460 C C . LEU A 1 196 ? 4.677 -5.784 -9.337 1.00 93.38 196 LEU A C 1
ATOM 1462 O O . LEU A 1 196 ? 3.870 -6.677 -9.585 1.00 93.38 196 LEU A O 1
ATOM 1466 N N . SER A 1 197 ? 5.994 -5.968 -9.467 1.00 90.94 197 SER A N 1
ATOM 1467 C CA . SER A 1 197 ? 6.560 -7.264 -9.871 1.00 90.94 197 SER A CA 1
ATOM 1468 C C . SER A 1 197 ? 6.269 -8.355 -8.836 1.00 90.94 197 SER A C 1
ATOM 1470 O O . SER A 1 197 ? 6.106 -9.518 -9.196 1.00 90.94 197 SER A O 1
ATOM 1472 N N . ALA A 1 198 ? 6.172 -7.996 -7.550 1.00 91.25 198 ALA A N 1
ATOM 1473 C CA . ALA A 1 198 ? 5.731 -8.924 -6.517 1.00 91.25 198 ALA A CA 1
ATOM 1474 C C . ALA A 1 198 ? 4.219 -9.193 -6.613 1.00 91.25 198 ALA A C 1
ATOM 1476 O O . ALA A 1 198 ? 3.821 -10.347 -6.505 1.00 91.25 198 ALA A O 1
ATOM 1477 N N . TYR A 1 199 ? 3.382 -8.183 -6.887 1.00 91.88 199 TYR A N 1
ATOM 1478 C CA . TYR A 1 199 ? 1.951 -8.401 -7.131 1.00 91.88 199 TYR A CA 1
ATOM 1479 C C . TYR A 1 199 ? 1.721 -9.420 -8.261 1.00 91.88 199 TYR A C 1
ATOM 1481 O O . TYR A 1 199 ? 1.151 -10.481 -8.002 1.00 91.88 199 TYR A O 1
ATOM 1489 N N . ALA A 1 200 ? 2.239 -9.149 -9.465 1.00 89.75 200 ALA A N 1
ATOM 1490 C CA . ALA A 1 200 ? 2.035 -9.992 -10.649 1.00 89.75 200 ALA A CA 1
ATOM 1491 C C . ALA A 1 200 ? 2.605 -11.415 -10.474 1.00 89.75 200 ALA A C 1
ATOM 1493 O O . ALA A 1 200 ? 2.037 -12.387 -10.959 1.00 89.75 200 ALA A O 1
ATOM 1494 N N . GLY A 1 201 ? 3.696 -11.563 -9.710 1.00 84.94 201 GLY A N 1
ATOM 1495 C CA . GLY A 1 201 ? 4.247 -12.874 -9.346 1.00 84.94 201 GLY A CA 1
ATOM 1496 C C . GLY A 1 201 ? 3.431 -13.661 -8.309 1.00 84.94 201 GLY A C 1
ATOM 1497 O O . GLY A 1 201 ? 3.681 -14.852 -8.129 1.00 84.94 201 GLY A O 1
ATOM 1498 N N . SER A 1 202 ? 2.480 -13.019 -7.617 1.00 84.81 202 SER A N 1
ATOM 1499 C CA . SER A 1 202 ? 1.552 -13.666 -6.670 1.00 84.81 202 SER A CA 1
ATOM 1500 C C . SER A 1 202 ? 0.141 -13.878 -7.219 1.00 84.81 202 SER A C 1
ATOM 1502 O O . SER A 1 202 ? -0.510 -14.844 -6.833 1.00 84.81 202 SER A O 1
ATOM 1504 N N . ASP A 1 203 ? -0.307 -13.015 -8.128 1.00 85.56 203 ASP A N 1
ATOM 1505 C CA . ASP A 1 203 ? -1.561 -13.137 -8.867 1.00 85.56 203 ASP A CA 1
ATOM 1506 C C . ASP A 1 203 ? -1.241 -13.136 -10.366 1.00 85.56 203 ASP A C 1
ATOM 1508 O O . ASP A 1 203 ? -1.236 -12.101 -11.030 1.00 85.56 203 ASP A O 1
ATOM 1512 N N . ALA A 1 204 ? -0.939 -14.327 -10.881 1.00 81.56 204 ALA A N 1
ATOM 1513 C CA . ALA A 1 204 ? -0.610 -14.550 -12.286 1.00 81.56 204 ALA A CA 1
ATOM 1514 C C . ALA A 1 204 ? -1.854 -14.727 -13.187 1.00 81.56 204 ALA A C 1
ATOM 1516 O O . ALA A 1 204 ? -1.700 -15.036 -14.369 1.00 81.56 204 ALA A O 1
ATOM 1517 N N . GLU A 1 205 ? -3.071 -14.574 -12.646 1.00 85.56 205 GLU A N 1
ATOM 1518 C CA . GLU A 1 205 ? -4.309 -14.520 -13.438 1.00 85.56 205 GLU A CA 1
ATOM 1519 C C . GLU A 1 205 ? -4.636 -13.067 -13.814 1.00 85.56 205 GLU A C 1
ATOM 1521 O O . GLU A 1 205 ? -4.927 -12.790 -14.978 1.00 85.56 205 GLU A O 1
ATOM 1526 N N . THR A 1 206 ? -4.480 -12.124 -12.875 1.00 87.38 206 THR A N 1
ATOM 1527 C CA . THR A 1 206 ? -4.540 -10.676 -13.156 1.00 87.38 206 THR A CA 1
ATOM 1528 C C . THR A 1 206 ? -3.243 -10.146 -13.778 1.00 87.38 206 THR A C 1
ATOM 1530 O O . THR A 1 206 ? -3.288 -9.260 -14.635 1.00 87.38 206 THR A O 1
ATOM 1533 N N . GLY A 1 207 ? -2.083 -10.659 -13.347 1.00 88.50 207 GLY A N 1
ATOM 1534 C CA . GLY A 1 207 ? -0.764 -10.217 -13.807 1.00 88.50 207 GLY A CA 1
ATOM 1535 C C . GLY A 1 207 ? -0.506 -8.734 -13.517 1.00 88.50 207 GLY A C 1
ATOM 1536 O O . GLY A 1 207 ? -0.716 -8.255 -12.398 1.00 88.50 207 GLY A O 1
ATOM 1537 N N . TYR A 1 208 ? -0.066 -7.987 -14.534 1.00 90.69 208 TYR A N 1
ATOM 1538 C CA . TYR A 1 208 ? -0.030 -6.519 -14.506 1.00 90.69 208 TYR A CA 1
ATOM 1539 C C . TYR A 1 208 ? -0.870 -5.867 -15.615 1.00 90.69 208 TYR A C 1
ATOM 1541 O O . TYR A 1 208 ? -0.623 -6.062 -16.807 1.00 90.69 208 TYR A O 1
ATOM 1549 N N . CYS A 1 209 ? -1.786 -4.982 -15.212 1.00 89.94 209 CYS A N 1
ATOM 1550 C CA . CYS A 1 209 ? -2.514 -4.066 -16.089 1.00 89.94 209 CYS A CA 1
ATOM 1551 C C . CYS A 1 209 ? -1.975 -2.627 -15.983 1.00 89.94 209 CYS A C 1
ATOM 1553 O O . CYS A 1 209 ? -1.678 -2.131 -14.894 1.00 89.94 209 CYS A O 1
ATOM 1555 N N . GLN A 1 210 ? -1.918 -1.919 -17.118 1.00 87.88 210 GLN A N 1
ATOM 1556 C CA . GLN A 1 210 ? -1.545 -0.499 -17.178 1.00 87.88 210 GLN A CA 1
ATOM 1557 C C . GLN A 1 210 ? -2.399 0.354 -16.218 1.00 87.88 210 GLN A C 1
ATOM 1559 O O . GLN A 1 210 ? -3.622 0.228 -16.185 1.00 87.88 210 GLN A O 1
ATOM 1564 N N . GLY A 1 211 ? -1.747 1.247 -15.466 1.00 88.44 211 GLY A N 1
ATOM 1565 C CA . GLY A 1 211 ? -2.381 2.116 -14.463 1.00 88.44 211 GLY A CA 1
ATOM 1566 C C . GLY A 1 211 ? -2.393 1.549 -13.037 1.00 88.44 211 GLY A C 1
ATOM 1567 O O . GLY A 1 211 ? -2.660 2.287 -12.091 1.00 88.44 211 GLY A O 1
ATOM 1568 N N . MET A 1 212 ? -2.023 0.277 -12.830 1.00 93.06 212 MET A N 1
ATOM 1569 C CA . MET A 1 212 ? -1.841 -0.270 -11.475 1.00 93.06 212 MET A CA 1
ATOM 1570 C C . MET A 1 212 ? -0.700 0.416 -10.696 1.00 93.06 212 MET A C 1
ATOM 1572 O O . MET A 1 212 ? -0.713 0.389 -9.468 1.00 93.06 212 MET A O 1
ATOM 1576 N N . SER A 1 213 ? 0.247 1.086 -11.364 1.00 92.12 213 SER A N 1
ATOM 1577 C CA . SER A 1 213 ? 1.249 1.952 -10.718 1.00 92.12 213 SER A CA 1
ATOM 1578 C C . SER A 1 213 ? 0.643 3.213 -10.091 1.00 92.12 213 SER A C 1
ATOM 1580 O O . SER A 1 213 ? 0.998 3.577 -8.966 1.00 92.12 213 SER A O 1
ATOM 1582 N N . ASP A 1 214 ? -0.324 3.838 -10.762 1.00 90.12 214 ASP A N 1
ATOM 1583 C CA . AS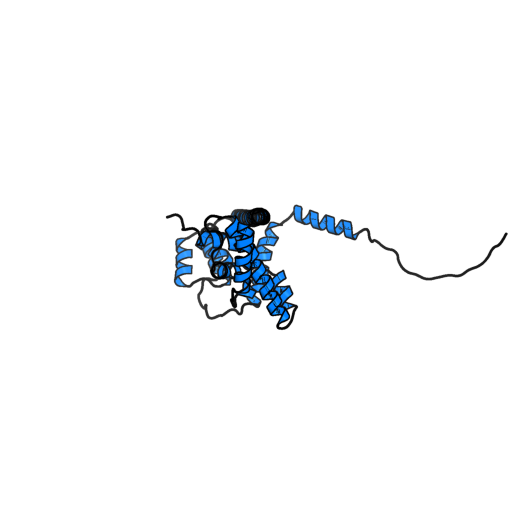P A 1 214 ? -1.051 4.995 -10.234 1.00 90.12 214 ASP A CA 1
ATOM 1584 C C . ASP A 1 214 ? -1.964 4.577 -9.064 1.00 90.12 214 ASP A C 1
ATOM 1586 O O . ASP A 1 214 ? -2.076 5.303 -8.078 1.00 90.12 214 ASP A O 1
ATOM 1590 N N . LEU A 1 215 ? -2.538 3.365 -9.116 1.00 92.31 215 LEU A N 1
ATOM 1591 C CA . LEU A 1 215 ? -3.286 2.767 -8.000 1.00 92.31 215 LEU A CA 1
ATOM 1592 C C . LEU A 1 215 ? -2.395 2.381 -6.806 1.00 92.31 2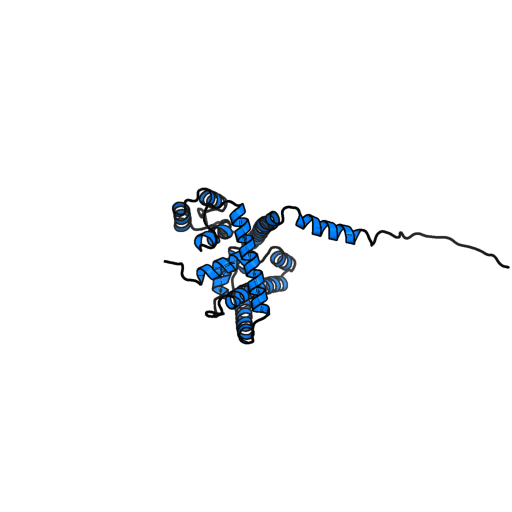15 LEU A C 1
ATOM 1594 O O . LEU A 1 215 ? -2.831 2.492 -5.662 1.00 92.31 215 LEU A O 1
ATOM 1598 N N . LEU A 1 216 ? -1.155 1.938 -7.041 1.00 92.50 216 LEU A N 1
ATOM 1599 C CA . LEU A 1 216 ? -0.211 1.577 -5.977 1.00 92.50 216 LEU A CA 1
ATOM 1600 C C . LEU A 1 216 ? 0.344 2.807 -5.236 1.00 92.50 216 LEU A C 1
ATOM 1602 O O . LEU A 1 216 ? 0.578 2.756 -4.027 1.00 92.50 216 LEU A O 1
ATOM 1606 N N . THR A 1 217 ? 0.575 3.910 -5.948 1.00 89.50 217 THR A N 1
ATOM 1607 C CA . THR A 1 217 ? 1.305 5.083 -5.432 1.00 89.50 217 THR A CA 1
ATOM 1608 C C . THR A 1 217 ? 0.747 5.652 -4.112 1.00 89.50 217 THR A C 1
ATOM 1610 O O . THR A 1 217 ? 1.545 5.872 -3.194 1.00 89.50 217 THR A O 1
ATOM 1613 N N . PRO A 1 218 ? -0.583 5.797 -3.916 1.00 88.81 218 PRO A N 1
ATOM 1614 C CA . PRO A 1 218 ? -1.157 6.213 -2.635 1.00 88.81 218 PRO A CA 1
ATOM 1615 C C . PRO A 1 218 ? -0.777 5.325 -1.442 1.00 88.81 218 PRO A C 1
ATOM 1617 O O . PRO A 1 218 ? -0.626 5.842 -0.336 1.00 88.81 218 PRO A O 1
ATOM 1620 N N . PHE A 1 219 ? -0.590 4.013 -1.638 1.00 90.88 219 PHE A N 1
ATOM 1621 C CA . PHE A 1 219 ? -0.175 3.099 -0.567 1.00 90.88 219 PHE A CA 1
ATOM 1622 C C . PHE A 1 219 ? 1.282 3.321 -0.170 1.00 90.88 219 PHE A C 1
ATOM 1624 O O . PHE A 1 219 ? 1.580 3.369 1.020 1.00 90.88 219 PHE A O 1
ATOM 1631 N N . LEU A 1 220 ? 2.172 3.519 -1.145 1.00 88.62 220 LEU A N 1
ATOM 1632 C CA . LEU A 1 220 ? 3.584 3.816 -0.885 1.00 88.62 220 LEU A CA 1
ATOM 1633 C C . LEU A 1 220 ? 3.735 5.154 -0.146 1.00 88.62 220 LEU A C 1
ATOM 1635 O O . LEU A 1 220 ? 4.446 5.229 0.851 1.00 88.62 220 LEU A O 1
ATOM 1639 N N . ALA A 1 221 ? 2.995 6.185 -0.566 1.00 84.06 221 ALA A N 1
ATOM 1640 C CA . ALA A 1 221 ? 2.966 7.477 0.118 1.00 84.06 221 ALA A CA 1
ATOM 1641 C C . ALA A 1 221 ? 2.337 7.405 1.527 1.00 84.06 221 ALA A C 1
ATOM 1643 O O . ALA A 1 221 ? 2.698 8.185 2.409 1.00 84.06 221 ALA A O 1
ATOM 1644 N N . ALA A 1 222 ? 1.387 6.490 1.757 1.00 84.62 222 ALA A N 1
ATOM 1645 C CA . ALA A 1 222 ? 0.784 6.246 3.069 1.00 84.62 222 ALA A CA 1
ATOM 1646 C C . ALA A 1 222 ? 1.664 5.397 4.005 1.00 84.62 222 ALA A C 1
ATOM 1648 O O . ALA A 1 222 ? 1.474 5.467 5.220 1.00 84.62 222 ALA A O 1
ATOM 1649 N N . MET A 1 223 ? 2.602 4.610 3.467 1.00 84.50 223 MET A N 1
ATOM 1650 C CA . MET A 1 223 ? 3.484 3.682 4.192 1.00 84.50 223 MET A CA 1
ATOM 1651 C C . MET A 1 223 ? 4.952 3.835 3.720 1.00 84.50 223 MET A C 1
ATOM 1653 O O . MET A 1 223 ? 5.492 2.925 3.085 1.00 84.50 223 MET A O 1
ATOM 1657 N N . PRO A 1 224 ? 5.619 4.974 4.019 1.00 80.88 224 PRO A N 1
ATOM 1658 C CA . PRO A 1 224 ? 6.924 5.319 3.446 1.00 80.88 224 PRO A CA 1
ATOM 1659 C C . PRO A 1 224 ? 8.003 4.283 3.783 1.00 80.88 224 PRO A C 1
ATOM 1661 O O . PRO A 1 224 ? 8.322 4.056 4.951 1.00 80.88 224 PRO A O 1
ATOM 1664 N N . GLY A 1 225 ? 8.571 3.644 2.759 1.00 79.50 225 GLY A N 1
ATOM 1665 C CA . GLY A 1 225 ? 9.587 2.598 2.918 1.00 79.50 225 GLY A CA 1
ATOM 1666 C C . GLY A 1 225 ? 9.096 1.245 3.462 1.00 79.50 225 GLY A C 1
ATOM 1667 O O . GLY A 1 225 ? 9.904 0.318 3.526 1.00 79.50 225 GLY A O 1
ATOM 1668 N N . ASP A 1 226 ? 7.811 1.082 3.800 1.00 86.44 226 ASP A N 1
ATOM 1669 C CA . ASP A 1 226 ? 7.215 -0.220 4.138 1.00 86.44 226 ASP A CA 1
ATOM 1670 C C . ASP A 1 226 ? 6.530 -0.830 2.906 1.00 86.44 226 ASP A C 1
ATOM 1672 O O . ASP A 1 226 ? 5.305 -0.890 2.766 1.00 86.44 226 ASP A O 1
ATOM 1676 N N . GLU A 1 227 ? 7.376 -1.308 1.993 1.00 89.88 227 GLU A N 1
ATOM 1677 C CA . GLU A 1 227 ? 6.977 -2.001 0.766 1.00 89.88 227 GLU A CA 1
ATOM 1678 C C . GLU A 1 227 ? 6.112 -3.254 1.029 1.00 89.88 227 GLU A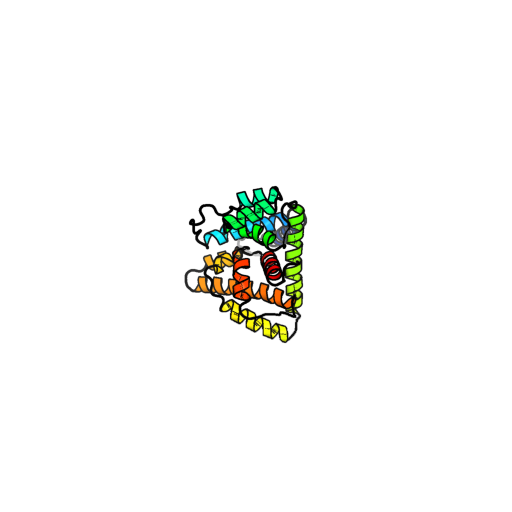 C 1
ATOM 1680 O O . GLU A 1 227 ? 5.393 -3.697 0.132 1.00 89.88 227 GLU A O 1
ATOM 1685 N N . ALA A 1 228 ? 6.171 -3.836 2.235 1.00 91.62 228 ALA A N 1
ATOM 1686 C CA . ALA A 1 228 ? 5.449 -5.056 2.591 1.00 91.62 228 ALA A CA 1
ATOM 1687 C C . ALA A 1 228 ? 4.005 -4.754 3.001 1.00 91.62 228 ALA A C 1
ATOM 1689 O O . ALA A 1 228 ? 3.075 -5.348 2.450 1.00 91.62 228 ALA A O 1
ATOM 1690 N N . SER A 1 229 ? 3.798 -3.785 3.898 1.00 90.88 229 SER A N 1
ATOM 1691 C CA . SER A 1 229 ? 2.452 -3.299 4.217 1.00 90.88 229 SER A CA 1
ATOM 1692 C C . SER A 1 229 ? 1.786 -2.653 3.004 1.00 90.88 229 SER A C 1
ATOM 1694 O O . SER A 1 229 ? 0.591 -2.868 2.793 1.00 90.88 229 SER A O 1
ATOM 1696 N N . ALA A 1 230 ? 2.542 -1.931 2.168 1.00 92.81 230 ALA A N 1
ATOM 1697 C CA . ALA A 1 230 ? 2.018 -1.361 0.930 1.00 92.81 230 ALA A CA 1
ATOM 1698 C C . ALA A 1 230 ? 1.556 -2.445 -0.063 1.00 92.81 230 ALA A C 1
ATOM 1700 O O . ALA A 1 230 ? 0.439 -2.349 -0.568 1.00 92.81 230 ALA A O 1
ATOM 1701 N N . LEU A 1 231 ? 2.347 -3.509 -0.290 1.00 93.88 231 LEU A N 1
ATOM 1702 C CA . LEU A 1 231 ? 1.925 -4.644 -1.125 1.00 93.88 231 LEU A CA 1
ATOM 1703 C C . LEU A 1 231 ? 0.684 -5.343 -0.555 1.00 93.88 231 LEU A C 1
ATOM 1705 O O . LEU A 1 231 ? -0.229 -5.674 -1.308 1.00 93.88 231 LEU A O 1
ATOM 1709 N N . ALA A 1 232 ? 0.637 -5.566 0.760 1.00 93.38 232 ALA A N 1
ATOM 1710 C CA . ALA A 1 232 ? -0.488 -6.234 1.407 1.00 93.38 232 ALA A CA 1
ATOM 1711 C C . ALA A 1 232 ? -1.785 -5.412 1.297 1.00 93.38 232 ALA A C 1
ATOM 1713 O O . ALA A 1 232 ? -2.829 -5.958 0.949 1.00 93.38 232 ALA A O 1
ATOM 1714 N N . CYS A 1 233 ? -1.708 -4.095 1.514 1.00 93.38 233 CYS A N 1
ATOM 1715 C CA . CYS A 1 233 ? -2.834 -3.173 1.348 1.00 93.38 233 CYS A CA 1
ATOM 1716 C C . CYS A 1 233 ? -3.286 -3.062 -0.112 1.00 93.38 233 CYS A C 1
ATOM 1718 O O . CYS A 1 233 ? -4.486 -3.052 -0.379 1.00 93.38 233 CYS A O 1
ATOM 1720 N N . PHE A 1 234 ? -2.342 -3.028 -1.057 1.00 94.50 234 PHE A N 1
ATOM 1721 C CA . PHE A 1 234 ? -2.646 -3.019 -2.485 1.00 94.50 234 PHE A CA 1
ATOM 1722 C C . PHE A 1 234 ? -3.342 -4.317 -2.921 1.00 94.50 234 PHE A C 1
ATOM 1724 O O . PHE A 1 234 ? -4.397 -4.256 -3.544 1.00 94.50 234 PHE A O 1
ATOM 1731 N N . ARG A 1 235 ? -2.830 -5.493 -2.519 1.00 93.50 235 ARG A N 1
ATOM 1732 C CA . ARG A 1 235 ? -3.501 -6.786 -2.755 1.00 93.50 235 ARG A CA 1
ATOM 1733 C C . ARG A 1 235 ? -4.919 -6.805 -2.183 1.00 93.50 235 ARG A C 1
ATOM 1735 O O . ARG A 1 235 ? -5.838 -7.160 -2.907 1.00 93.50 235 ARG A O 1
ATOM 1742 N N . ALA A 1 236 ? -5.099 -6.372 -0.934 1.00 92.00 236 ALA A N 1
ATOM 1743 C CA . ALA A 1 236 ? -6.404 -6.346 -0.272 1.00 92.00 236 ALA A CA 1
ATOM 1744 C C . ALA A 1 236 ? -7.417 -5.377 -0.919 1.00 92.00 236 ALA A C 1
ATOM 1746 O O . ALA A 1 236 ? -8.619 -5.566 -0.765 1.00 92.00 236 ALA A O 1
ATOM 1747 N N . MET A 1 237 ? -6.947 -4.356 -1.647 1.00 92.25 237 MET A N 1
ATOM 1748 C CA . MET A 1 237 ? -7.784 -3.486 -2.485 1.00 92.25 237 MET A CA 1
ATOM 1749 C C . MET A 1 237 ? -8.107 -4.122 -3.851 1.00 92.25 237 MET A C 1
ATOM 1751 O O . MET A 1 237 ? -9.192 -3.901 -4.381 1.00 92.25 237 MET A O 1
ATOM 1755 N N . MET A 1 238 ? -7.171 -4.878 -4.437 1.00 90.69 238 MET A N 1
ATOM 1756 C CA . MET A 1 238 ? -7.358 -5.552 -5.732 1.00 90.69 238 MET A CA 1
ATOM 1757 C C . MET A 1 238 ? -8.280 -6.780 -5.635 1.00 90.69 238 MET A C 1
ATOM 1759 O O . MET A 1 238 ? -8.988 -7.088 -6.590 1.00 90.69 238 MET A O 1
ATOM 1763 N N . THR A 1 239 ? -8.306 -7.466 -4.490 1.00 84.69 239 THR A N 1
ATOM 1764 C CA . THR A 1 239 ? -9.298 -8.506 -4.179 1.00 84.69 239 THR A CA 1
ATOM 1765 C C . THR A 1 239 ? -10.620 -7.891 -3.726 1.00 84.69 239 THR A C 1
ATOM 1767 O O . THR A 1 239 ? -10.611 -6.994 -2.884 1.00 84.69 239 THR A O 1
ATOM 1770 N N . GLU A 1 240 ? -11.765 -8.421 -4.173 1.00 56.28 240 GLU A N 1
ATOM 1771 C CA . GLU A 1 240 ? -13.041 -8.092 -3.521 1.00 56.28 240 GLU A CA 1
ATOM 1772 C C . GLU A 1 240 ? -13.009 -8.513 -2.036 1.00 56.28 240 GLU A C 1
ATOM 1774 O O . GLU A 1 240 ? -12.513 -9.600 -1.716 1.00 56.28 240 GLU A O 1
ATOM 1779 N N . PRO A 1 241 ? -13.544 -7.693 -1.110 1.00 48.69 241 PRO A N 1
ATOM 1780 C CA . PRO A 1 241 ? -13.681 -8.100 0.281 1.00 48.69 241 PRO A CA 1
ATOM 1781 C C . PRO A 1 241 ? -14.694 -9.255 0.391 1.00 48.69 241 PRO A C 1
ATOM 1783 O O . PRO A 1 241 ? -15.728 -9.219 -0.282 1.00 48.69 241 PRO A O 1
ATOM 1786 N N . PRO A 1 242 ? -14.460 -10.260 1.255 1.00 41.91 242 PRO A N 1
ATOM 1787 C CA . PRO A 1 242 ? -15.437 -11.318 1.488 1.00 41.91 242 PRO A CA 1
ATOM 1788 C C . PRO A 1 242 ? -16.725 -10.734 2.095 1.00 41.91 242 PRO A C 1
ATOM 1790 O O . PRO A 1 242 ? -16.683 -10.094 3.149 1.00 41.91 242 PRO A O 1
ATOM 1793 N N . LEU A 1 243 ? -17.846 -10.959 1.400 1.00 35.53 243 LEU A N 1
ATOM 1794 C CA . LEU A 1 243 ? -19.209 -10.545 1.771 1.00 35.53 243 LEU A CA 1
ATOM 1795 C C . LEU A 1 243 ? -19.834 -11.443 2.854 1.00 35.53 243 LEU A C 1
ATOM 1797 O O . LEU A 1 243 ? -19.603 -12.673 2.806 1.00 35.53 243 LEU A O 1
#

Mean predicted aligned error: 13.59 Å

Organism: NCBI:txid676789

InterPro domains:
  IPR000195 Rab-GAP-TBC domain [PF00566] (95-239)
  IPR000195 Rab-GAP-TBC domain [PS50086] (90-243)
  IPR035969 Rab-GAP-TBC domain superfamily [SSF47923] (81-240)

Nearest PDB structures (foldseek):
  5tuc-assembly2_B  TM=8.363E-01  e=6.310E-04  Sus scrofa
  5tuc-assembly1_A  TM=8.009E-01  e=6.024E-04  Sus scrofa
  5tub-assembly2_B  TM=8.114E-01  e=1.103E-03  Squalomorphii
  4p17-assembly1_A  TM=3.214E-01  e=6.770E-01  Chlamydomonas reinhardtii

Sequence (243 aa):
MWRRLTATAQAATGGSRQGSKRTLAQAAMAVAAGGLVGATAFAGLVAYEVGTRLYEEREDLSGAVSLEEWMQLEAQGDVRAALRAVAARGLAQKARFQAWRFLLGVAPLGEAREVREVAEAQLMADLLVTRQVQARSSEAAASEARIIALDATRTRDGTRAAALNVSEARYAEMVDGDEGETARHEAFSGVVERVLSAYAGSDAETGYCQGMSDLLTPFLAAMPGDEASALACFRAMMTEPPL

pLDDT: mean 71.19, std 21.58, range [28.28, 94.5]

Foldseek 3Di:
DDDDDDDDDDDDDDDDPPPVVVVVVVVVVVCVPDDVLVCVVVQQVVQQVLLCVLPPQPPVLVQAQALVNLVVQLLVQPPVVLVVRCVVRNHRLRNLQPSLCPVLVVDHGNDDPVVVSVSLVVLVVLLVVLLVQLVVDDVVLVVLLVLLLVLLLVQDDPLLSLLAGPVLNVVLVVDDDPVSVVSSSVRSSVLSSSLLSSVLSVVVVCRDDRCLSVVLSVLSSSRHPSSRSSSSSSVSVVDDDDD

Solvent-accessible surface area (backbone atoms only — not comparable to full-atom values): 13682 Å² total; per-residue (Å²): 132,80,87,90,81,90,82,85,89,81,91,82,89,84,80,73,87,73,52,65,69,50,55,54,54,49,54,62,51,50,56,75,76,58,65,64,69,60,51,53,61,48,47,43,53,48,10,39,68,48,20,60,66,72,39,80,78,72,74,83,61,82,72,27,38,39,43,72,56,45,54,52,38,33,72,64,42,45,62,68,57,44,52,51,49,39,75,74,43,36,67,31,74,80,23,32,56,62,50,48,33,39,79,46,68,71,36,79,71,46,63,58,68,70,59,54,56,52,50,53,54,48,39,46,50,49,46,54,50,30,40,58,49,39,79,70,58,55,74,67,56,61,49,45,52,55,50,44,49,57,44,26,73,58,57,82,60,90,53,48,57,25,33,29,30,54,66,58,42,50,56,28,66,76,33,76,67,73,65,10,55,49,46,43,5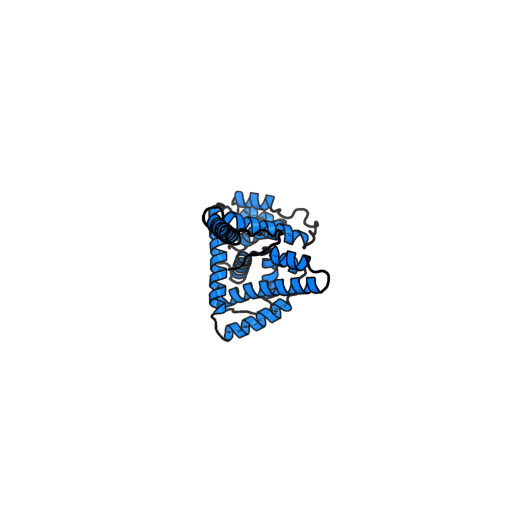0,52,51,38,22,50,53,49,34,63,40,50,48,25,48,22,52,72,38,73,86,74,39,78,59,93,64,52,58,65,68,42,45,64,38,29,42,37,25,24,54,39,63,30,63,23,44,50,42,47,50,44,67,73,41,82,75,90,128